Protein AF-A0A4U6X7B0-F1 (afdb_monomer_lite)

Radius of gyration: 22.62 Å; chains: 1; bounding box: 51×57×78 Å

Foldseek 3Di:
DDDDDDPPPPPPPPLVVVQVVVVVVVVPPDDDDPPDPDRDAPPDCQFQDDDPDDDDDDHPCSRFNEFPPLRQFKDKDFDAPDQKDFDADPPRPHGPDIDGDPDTQWMWMKGAGDDPQDDGRDMDTDIGGDDADDPPAAQDWDWDDDPFWIKIWGFRQHPPQQATGVPDAIWIWIQGPVVRDIDIDHDDADPVLVVDDRRCSVVVLQVVLVVVCVVVVVDDDPGSSDDDDVVRVVSVVVNVVSRVVVVVVVCVVVVNDDDDDD

InterPro domains:
  IPR055080 Gal80p-like, C-terminal domain [PF22685] (77-155)

Structure (mmCIF, N/CA/C/O backbone):
data_AF-A0A4U6X7B0-F1
#
_entry.id   AF-A0A4U6X7B0-F1
#
loop_
_atom_site.group_PDB
_atom_site.id
_atom_site.type_symbol
_atom_site.label_atom_id
_atom_site.label_alt_id
_atom_site.label_comp_id
_atom_site.label_asym_id
_atom_site.label_entity_id
_atom_site.label_seq_id
_atom_site.pdbx_PDB_ins_code
_atom_site.Cartn_x
_atom_site.Cartn_y
_atom_site.Cartn_z
_atom_site.occupancy
_atom_site.B_iso_or_equiv
_atom_site.auth_seq_id
_atom_site.auth_comp_id
_atom_site.auth_asym_id
_atom_site.auth_atom_id
_atom_site.pdbx_PDB_model_num
ATOM 1 N N . MET A 1 1 ? 19.219 0.205 53.162 1.00 34.34 1 MET A N 1
ATOM 2 C CA . MET A 1 1 ? 19.514 1.530 52.575 1.00 34.34 1 MET A CA 1
ATOM 3 C C . MET A 1 1 ? 18.966 1.575 51.149 1.00 34.34 1 MET A C 1
ATOM 5 O O . MET A 1 1 ? 19.302 0.704 50.361 1.00 34.34 1 MET A O 1
ATOM 9 N N . ARG A 1 2 ? 18.102 2.549 50.852 1.00 36.16 2 ARG A N 1
ATOM 10 C CA . ARG A 1 2 ? 17.951 3.243 49.546 1.00 36.16 2 ARG A CA 1
ATOM 11 C C . ARG A 1 2 ? 18.554 4.662 49.759 1.00 36.16 2 ARG A C 1
ATOM 13 O O . ARG A 1 2 ? 18.808 4.945 50.936 1.00 36.16 2 ARG A O 1
ATOM 20 N N . PRO A 1 3 ? 18.761 5.563 48.766 1.00 40.00 3 PRO A N 1
ATOM 21 C CA . PRO A 1 3 ? 18.134 5.680 47.428 1.00 40.00 3 PRO A CA 1
ATOM 22 C C . PRO A 1 3 ? 19.169 6.108 46.336 1.00 40.00 3 PRO A C 1
ATOM 24 O O . PRO A 1 3 ? 20.342 5.799 46.526 1.00 40.00 3 PRO A O 1
ATOM 27 N N . PRO A 1 4 ? 18.839 6.891 45.278 1.00 40.88 4 PRO A N 1
ATOM 28 C CA . PRO A 1 4 ? 17.645 6.960 44.410 1.00 40.88 4 PRO A CA 1
ATOM 29 C C . PRO A 1 4 ? 17.976 6.639 42.927 1.00 40.88 4 PRO A C 1
ATOM 31 O O . PRO A 1 4 ? 19.137 6.577 42.546 1.00 40.88 4 PRO A O 1
ATOM 34 N N . GLY A 1 5 ? 16.963 6.499 42.057 1.00 26.30 5 GLY A N 1
ATOM 35 C CA . GLY A 1 5 ? 17.212 6.359 40.607 1.00 26.30 5 GLY A CA 1
ATOM 36 C C . GLY A 1 5 ? 16.046 5.890 39.729 1.00 26.30 5 GLY A C 1
ATOM 37 O O . GLY A 1 5 ? 16.281 5.348 38.657 1.00 26.30 5 GLY A O 1
ATOM 38 N N . LEU A 1 6 ? 14.793 6.053 40.166 1.00 31.70 6 LEU A N 1
ATOM 39 C CA . LEU A 1 6 ? 13.629 5.788 39.313 1.00 31.70 6 LEU A CA 1
ATOM 40 C C . LEU A 1 6 ? 13.509 6.919 38.287 1.00 31.70 6 LEU A C 1
ATOM 42 O O . LEU A 1 6 ? 13.047 8.008 38.627 1.00 31.70 6 LEU A O 1
ATOM 46 N N . MET A 1 7 ? 13.908 6.665 37.041 1.00 25.45 7 MET A N 1
ATOM 47 C CA . MET A 1 7 ? 13.552 7.548 35.936 1.00 25.45 7 MET A CA 1
ATOM 48 C C . MET A 1 7 ? 12.075 7.315 35.609 1.00 25.45 7 MET A C 1
ATOM 50 O O . MET A 1 7 ? 11.721 6.427 34.837 1.00 25.45 7 MET A O 1
ATOM 54 N N . GLN A 1 8 ? 11.197 8.106 36.231 1.00 25.80 8 GLN A N 1
ATOM 55 C CA . GLN A 1 8 ? 9.868 8.334 35.675 1.00 25.80 8 GLN A CA 1
ATOM 56 C C . GLN A 1 8 ? 10.067 8.983 34.306 1.00 25.80 8 GLN A C 1
ATOM 58 O O . GLN A 1 8 ? 10.363 10.172 34.229 1.00 25.80 8 GLN A O 1
ATOM 63 N N . VAL A 1 9 ? 9.930 8.204 33.235 1.00 28.05 9 VAL A N 1
ATOM 64 C CA . VAL A 1 9 ? 9.757 8.756 31.892 1.00 28.05 9 VAL A CA 1
ATOM 65 C C . VAL A 1 9 ? 8.339 9.329 31.850 1.00 28.05 9 VAL A C 1
ATOM 67 O O . VAL A 1 9 ? 7.384 8.558 31.976 1.00 28.05 9 VAL A O 1
ATOM 70 N N . PRO A 1 10 ? 8.148 10.656 31.727 1.00 25.44 10 PRO A N 1
ATOM 71 C CA . PRO A 1 10 ? 6.816 11.209 31.542 1.00 25.44 10 PRO A CA 1
ATOM 72 C C . PRO A 1 10 ? 6.300 10.728 30.186 1.00 25.44 10 PRO A C 1
ATOM 74 O O . PRO A 1 10 ? 7.015 10.844 29.190 1.00 25.44 10 PRO A O 1
ATOM 77 N N . GLY A 1 11 ? 5.073 10.204 30.144 1.00 31.59 11 GLY A N 1
ATOM 78 C CA . GLY A 1 11 ? 4.410 9.724 28.926 1.00 31.59 11 GLY A CA 1
ATOM 79 C C . GLY A 1 11 ? 4.052 10.851 27.952 1.00 31.59 11 GLY A C 1
ATOM 80 O O . GLY A 1 11 ? 2.881 11.104 27.686 1.00 31.59 11 GLY A O 1
ATOM 81 N N . ASN A 1 12 ? 5.061 11.539 27.422 1.00 26.61 12 ASN A N 1
ATOM 82 C CA . ASN A 1 12 ? 4.938 12.583 26.412 1.00 26.61 12 ASN A CA 1
ATOM 83 C C . ASN A 1 12 ? 4.891 11.947 25.018 1.00 26.61 12 ASN A C 1
ATOM 85 O O . ASN A 1 12 ? 5.816 12.099 24.227 1.00 26.61 12 ASN A O 1
ATOM 89 N N . HIS A 1 13 ? 3.809 11.227 24.730 1.00 36.44 13 HIS A N 1
ATOM 90 C CA . HIS A 1 13 ? 3.548 10.661 23.407 1.00 36.44 13 HIS A CA 1
ATOM 91 C C . HIS A 1 13 ? 3.567 11.773 22.340 1.00 36.44 13 HIS A C 1
ATOM 93 O O . HIS A 1 13 ? 2.722 12.675 22.398 1.00 36.44 13 HIS A O 1
ATOM 99 N N . ALA A 1 14 ? 4.455 11.719 21.338 1.00 32.22 14 ALA A N 1
ATOM 100 C CA . ALA A 1 14 ? 4.392 12.681 20.232 1.00 32.22 14 ALA A CA 1
ATOM 101 C C . ALA A 1 14 ? 3.102 12.484 19.416 1.00 32.22 14 ALA A C 1
ATOM 103 O O . ALA A 1 14 ? 2.504 13.462 18.957 1.00 32.22 14 ALA A O 1
ATOM 104 N N . PHE A 1 15 ? 2.576 11.254 19.388 1.00 28.20 15 PHE A N 1
ATOM 105 C CA . PHE A 1 15 ? 1.223 10.953 18.913 1.00 28.20 15 PHE A CA 1
ATOM 106 C C . PHE A 1 15 ? 0.111 11.826 19.546 1.00 28.20 15 PHE A C 1
ATOM 108 O O . PHE A 1 15 ? -0.843 12.213 18.868 1.00 28.20 15 PHE A O 1
ATOM 115 N N . PHE A 1 16 ? 0.245 12.241 20.815 1.00 25.91 16 PHE A N 1
ATOM 116 C CA . PHE A 1 16 ? -0.724 13.143 21.455 1.00 25.91 16 PHE A CA 1
ATOM 117 C C . PHE A 1 16 ? -0.688 14.576 20.897 1.00 25.91 16 PHE A C 1
ATOM 119 O O . PHE A 1 16 ? -1.628 15.328 21.145 1.00 25.91 16 PHE A O 1
ATOM 126 N N . ARG A 1 17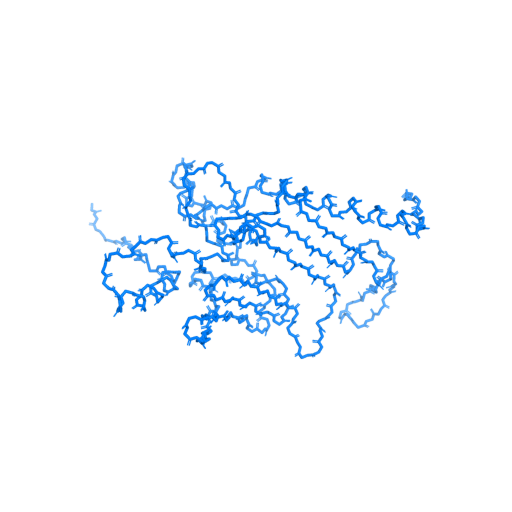 ? 0.339 14.999 20.142 1.00 29.00 17 ARG A N 1
ATOM 127 C CA . ARG A 1 17 ? 0.371 16.340 19.516 1.00 29.00 17 ARG A CA 1
ATOM 128 C C . ARG A 1 17 ? -0.463 16.425 18.238 1.00 29.00 17 ARG A C 1
ATOM 130 O O . ARG A 1 17 ? -1.072 17.466 18.010 1.00 29.00 17 ARG A O 1
ATOM 137 N N . LEU A 1 18 ? -0.574 15.332 17.480 1.00 31.69 18 LEU A N 1
ATOM 138 C CA . LEU A 1 18 ? -1.533 15.212 16.371 1.00 31.69 18 LEU A CA 1
ATOM 139 C C . LEU A 1 18 ? -2.978 15.335 16.883 1.00 31.69 18 LEU A C 1
ATOM 141 O O . LEU A 1 18 ? -3.759 16.122 16.355 1.00 31.69 18 LEU A O 1
ATOM 145 N N . PHE A 1 19 ? -3.302 14.643 17.981 1.00 25.27 19 PHE A N 1
ATOM 146 C CA . PHE A 1 19 ? -4.629 14.714 18.604 1.00 25.27 19 PHE A CA 1
ATOM 147 C C . PHE A 1 19 ? -4.901 16.051 19.318 1.00 25.27 19 PHE A C 1
ATOM 149 O O . PHE A 1 19 ? -5.936 16.675 19.090 1.00 25.27 19 PHE A O 1
ATOM 156 N N . SER A 1 20 ? -3.973 16.541 20.149 1.00 27.34 20 SER A N 1
ATOM 157 C CA . SER A 1 20 ? -4.179 17.767 20.942 1.00 27.34 20 SER A CA 1
ATOM 158 C C . SER A 1 20 ? -4.026 19.073 20.156 1.00 27.34 20 SER A C 1
ATOM 160 O O . SER A 1 20 ? -4.388 20.124 20.681 1.00 27.34 20 SER A O 1
ATOM 162 N N . GLY A 1 21 ? -3.518 19.032 18.918 1.00 29.30 21 GLY A N 1
ATOM 163 C CA . GLY A 1 21 ? -3.617 20.143 17.968 1.00 29.30 21 GLY A CA 1
ATOM 164 C C . GLY A 1 21 ? -5.034 20.276 17.406 1.00 29.30 21 GLY A C 1
ATOM 165 O O . GLY A 1 21 ? -5.621 21.352 17.471 1.00 29.30 21 GLY A O 1
ATOM 166 N N . TRP A 1 22 ? -5.612 19.163 16.942 1.00 31.08 22 TRP A N 1
ATOM 167 C CA . TRP A 1 22 ? -6.979 19.108 16.414 1.00 31.08 22 TRP A CA 1
ATOM 168 C C . TRP A 1 22 ? -8.023 19.428 17.497 1.00 31.08 22 TRP A C 1
ATOM 170 O O . TRP A 1 22 ? -8.878 20.293 17.316 1.00 31.08 22 TRP A O 1
ATOM 180 N N . GLN A 1 23 ? -7.878 18.821 18.679 1.00 24.91 23 GLN A N 1
ATOM 181 C CA . GLN A 1 23 ? -8.790 19.015 19.807 1.00 24.91 23 GLN A CA 1
ATOM 182 C C . GLN A 1 23 ? -8.845 20.482 20.285 1.00 24.91 23 GLN A C 1
ATOM 184 O O . GLN A 1 23 ? -9.929 21.005 20.526 1.00 24.91 23 GLN A O 1
ATOM 189 N N . ARG A 1 24 ? -7.711 21.201 20.311 1.00 27.25 24 ARG A N 1
ATOM 190 C CA . ARG A 1 24 ? -7.654 22.606 20.771 1.00 27.25 24 ARG A CA 1
ATOM 191 C C . ARG A 1 24 ? -8.219 23.626 19.777 1.00 27.25 24 ARG A C 1
ATOM 193 O O . ARG A 1 24 ? -8.525 24.744 20.181 1.00 27.25 24 ARG A O 1
ATOM 200 N N . VAL A 1 25 ? -8.333 23.268 18.495 1.00 33.97 25 VAL A N 1
ATOM 201 C CA . VAL A 1 25 ? -8.971 24.108 17.464 1.00 33.97 25 VAL A CA 1
ATOM 202 C C . VAL A 1 25 ? -10.495 23.948 17.505 1.00 33.97 25 VAL A C 1
ATOM 204 O O . VAL A 1 25 ? -11.211 24.934 17.340 1.00 33.97 25 VAL A O 1
ATOM 207 N N . VAL A 1 26 ? -10.986 22.740 17.799 1.00 30.22 26 VAL A N 1
ATOM 208 C CA . VAL A 1 26 ? -12.424 22.434 17.904 1.00 30.22 26 VAL A CA 1
ATOM 209 C C . VAL A 1 26 ? -13.020 22.905 19.241 1.00 30.22 26 VAL A C 1
ATOM 211 O O . VAL A 1 26 ? -14.082 23.521 19.253 1.00 30.22 26 VAL A O 1
ATOM 214 N N . GLU A 1 27 ? -12.329 22.701 20.369 1.00 28.56 27 GLU A N 1
ATOM 215 C CA . GLU A 1 27 ? -12.835 23.070 21.707 1.00 28.56 27 GLU A CA 1
ATOM 216 C C . GLU A 1 27 ? -12.959 24.589 21.937 1.00 28.56 27 G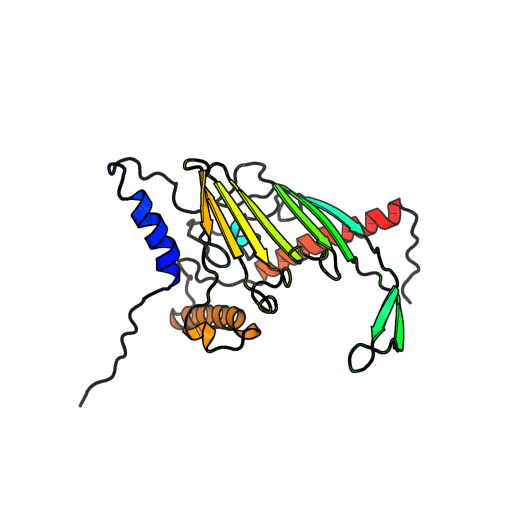LU A C 1
ATOM 218 O O . GLU A 1 27 ? -13.657 25.018 22.853 1.00 28.56 27 GLU A O 1
ATOM 223 N N . HIS A 1 28 ? -12.320 25.431 21.117 1.00 29.23 28 HIS A N 1
ATOM 224 C CA . HIS A 1 28 ? -12.266 26.876 21.365 1.00 29.23 28 HIS A CA 1
ATOM 225 C C . HIS A 1 28 ? -13.427 27.700 20.772 1.00 29.23 28 HIS A C 1
ATOM 227 O O . HIS A 1 28 ? -13.396 28.929 20.907 1.00 29.23 28 HIS A O 1
ATOM 233 N N . ARG A 1 29 ? -14.416 27.086 20.092 1.00 36.34 29 ARG A N 1
ATOM 234 C CA . ARG A 1 29 ? -15.467 27.833 19.356 1.00 36.34 29 ARG A CA 1
ATOM 235 C C . ARG A 1 29 ? -16.915 27.322 19.397 1.00 36.34 29 ARG A C 1
ATOM 237 O O . ARG A 1 29 ? -17.759 27.971 18.782 1.00 36.34 29 ARG A O 1
ATOM 244 N N . THR A 1 30 ? -17.248 26.253 20.117 1.00 29.62 30 THR A N 1
ATOM 245 C CA . THR A 1 30 ? -18.652 25.804 20.252 1.00 29.62 30 THR A CA 1
ATOM 246 C C . THR A 1 30 ? -18.966 25.294 21.651 1.00 29.62 30 THR A C 1
ATOM 248 O O . THR A 1 30 ? -18.195 24.514 22.206 1.00 29.62 30 THR A O 1
ATOM 251 N N . ASP A 1 31 ? -20.115 25.717 22.182 1.00 28.64 31 ASP A N 1
ATOM 252 C CA . ASP A 1 31 ? -20.623 25.336 23.502 1.00 28.64 31 ASP A CA 1
ATOM 253 C C . ASP A 1 31 ? -20.811 23.816 23.670 1.00 28.64 31 ASP A C 1
ATOM 255 O O . ASP A 1 31 ? -21.076 23.069 22.724 1.00 28.64 31 ASP A O 1
ATOM 259 N N . ALA A 1 32 ? -20.655 23.358 24.912 1.00 29.69 32 ALA A N 1
ATOM 260 C CA . ALA A 1 32 ? -20.292 21.986 25.273 1.00 29.69 32 ALA A CA 1
ATOM 261 C C . ALA A 1 32 ? -21.425 20.926 25.221 1.00 29.69 32 ALA A C 1
ATOM 263 O O . ALA A 1 32 ? -21.429 20.006 26.037 1.00 29.69 32 ALA A O 1
ATOM 264 N N . GLU A 1 33 ? -22.368 21.015 24.276 1.00 26.84 33 GLU A N 1
ATOM 265 C CA . GLU A 1 33 ? -23.546 20.118 24.205 1.00 26.84 33 GLU A CA 1
ATOM 266 C C . GLU A 1 33 ? -23.675 19.272 22.918 1.00 26.84 33 GLU A C 1
ATOM 268 O O . GLU A 1 33 ? -24.640 18.528 22.758 1.00 26.84 33 GLU A O 1
ATOM 273 N N . LEU A 1 34 ? -22.686 19.307 22.013 1.00 27.53 34 LEU A N 1
ATOM 274 C CA . LEU A 1 34 ? -22.694 18.552 20.741 1.00 27.53 34 LEU A CA 1
ATOM 275 C C . LEU A 1 34 ? -21.585 17.485 20.623 1.00 27.53 34 LEU A C 1
ATOM 277 O O . LEU A 1 34 ? -21.092 17.197 19.532 1.00 27.53 34 LEU A O 1
ATOM 281 N N . ALA A 1 35 ? -21.213 16.848 21.738 1.00 27.22 35 ALA A N 1
ATOM 282 C CA . ALA A 1 35 ? -20.216 15.768 21.796 1.00 27.22 35 ALA A CA 1
ATOM 283 C C . ALA A 1 35 ? -20.720 14.424 21.203 1.00 27.22 35 ALA A C 1
ATOM 285 O O . ALA A 1 35 ? -20.794 13.400 21.882 1.00 27.22 35 ALA A O 1
ATOM 286 N N . GLY A 1 36 ? -21.077 14.436 19.915 1.00 26.00 36 GLY A N 1
ATOM 287 C CA . GLY A 1 36 ? -21.377 13.256 19.099 1.00 26.00 36 GLY A CA 1
ATOM 288 C C . GLY A 1 36 ? -20.120 12.576 18.515 1.00 26.00 36 GLY A C 1
ATOM 289 O O . GLY A 1 36 ? -18.995 12.968 18.822 1.00 26.00 36 GLY A O 1
ATOM 290 N N . PRO A 1 37 ? -20.273 11.568 17.630 1.00 28.84 37 PRO A N 1
ATOM 291 C CA . PRO A 1 37 ? -19.208 10.635 17.211 1.00 28.84 37 PRO A CA 1
ATOM 292 C C . PRO A 1 37 ? -18.148 11.206 16.232 1.00 28.84 37 PRO A C 1
ATOM 294 O O . PRO A 1 37 ? -17.691 10.521 15.321 1.00 28.84 37 PRO A O 1
ATOM 297 N N . TYR A 1 38 ? -17.743 12.469 16.381 1.00 26.97 38 TYR A N 1
ATOM 298 C CA . TYR A 1 38 ? -17.043 13.238 15.341 1.00 26.97 38 TYR A CA 1
ATOM 299 C C . TYR A 1 38 ? -15.508 13.045 15.282 1.00 26.97 38 TYR A C 1
ATOM 301 O O . TYR A 1 38 ? -14.887 13.541 14.345 1.00 26.97 38 TYR A O 1
ATOM 309 N N . CYS A 1 39 ? -14.888 12.319 16.223 1.00 27.94 39 CYS A N 1
ATOM 310 C CA . CYS A 1 39 ? -13.456 12.468 16.555 1.00 27.94 39 CYS A CA 1
ATOM 311 C C . CYS A 1 39 ? -12.522 11.285 16.187 1.00 27.94 39 CYS A C 1
ATOM 313 O O . CYS A 1 39 ? -11.691 10.898 17.011 1.00 27.94 39 CYS A O 1
ATOM 315 N N . ARG A 1 40 ? -12.651 10.647 15.008 1.00 28.38 40 ARG A N 1
ATOM 316 C CA . ARG A 1 40 ? -11.854 9.432 14.662 1.00 28.38 40 ARG A CA 1
ATOM 317 C C . ARG A 1 40 ? -11.248 9.337 13.256 1.00 28.38 40 ARG A C 1
ATOM 319 O O . ARG A 1 40 ? -10.877 8.248 12.816 1.00 28.38 40 ARG A O 1
ATOM 326 N N . VAL A 1 41 ? -11.064 10.461 12.574 1.00 29.02 41 VAL A N 1
ATOM 327 C CA . VAL A 1 41 ? -10.285 10.515 11.324 1.00 29.02 41 VAL A CA 1
ATOM 328 C C . VAL A 1 41 ? -8.859 10.984 11.662 1.00 29.02 41 VAL A C 1
ATOM 330 O O . VAL A 1 41 ? -8.703 11.826 12.537 1.00 29.02 41 VAL A O 1
ATOM 333 N N . LEU A 1 42 ? -7.832 10.417 11.008 1.00 26.22 42 LEU A N 1
ATOM 334 C CA . LEU A 1 42 ? -6.387 10.691 11.218 1.00 26.22 42 LEU A CA 1
ATOM 335 C C . LEU A 1 42 ? -5.714 10.141 12.497 1.00 26.22 42 LEU A C 1
ATOM 337 O O . LEU A 1 42 ? -4.740 10.700 12.989 1.00 26.22 42 LEU A O 1
ATOM 341 N N . GLY A 1 43 ? -6.142 8.972 12.983 1.00 24.73 43 GLY A N 1
ATOM 342 C CA . GLY A 1 43 ? -5.288 8.160 13.864 1.00 24.73 43 GLY A CA 1
ATOM 343 C C . GLY A 1 43 ? -4.299 7.272 13.095 1.00 24.73 43 GLY A C 1
ATOM 344 O O . GLY A 1 43 ? -3.111 7.206 13.404 1.00 24.73 43 GLY A O 1
ATOM 345 N N . ALA A 1 44 ? -4.796 6.541 12.098 1.00 28.55 44 ALA A N 1
ATOM 346 C CA . ALA A 1 44 ? -4.106 5.363 11.597 1.00 28.55 44 ALA A CA 1
ATOM 347 C C . ALA A 1 44 ? -3.216 5.637 10.374 1.00 28.55 44 ALA A C 1
ATOM 349 O O . ALA A 1 44 ? -3.697 5.683 9.248 1.00 28.55 44 ALA A O 1
ATOM 350 N N . LEU A 1 45 ? -1.900 5.645 10.594 1.00 30.52 45 LEU A N 1
ATOM 351 C CA . LEU A 1 45 ? -1.014 4.806 9.773 1.00 30.52 45 LEU A CA 1
ATOM 352 C C . LEU A 1 45 ? -0.488 3.587 10.561 1.00 30.52 45 LEU A C 1
ATOM 354 O O . LEU A 1 45 ? -0.163 2.568 9.961 1.00 30.52 45 LEU A O 1
ATOM 358 N N . TRP A 1 46 ? -0.552 3.627 11.905 1.00 34.47 46 TRP A N 1
ATOM 359 C CA . TRP A 1 46 ? -0.673 2.428 12.754 1.00 34.47 46 TRP A CA 1
ATOM 360 C C . TRP A 1 46 ? -1.316 2.718 14.130 1.00 34.47 46 TRP A C 1
ATOM 362 O O . TRP A 1 46 ? -0.684 2.558 15.177 1.00 34.47 46 TRP A O 1
ATOM 372 N N . VAL A 1 47 ? -2.584 3.160 14.147 1.00 27.81 47 VAL A N 1
ATOM 373 C CA . VAL A 1 47 ? -3.339 3.440 15.389 1.00 27.81 47 VAL A CA 1
ATOM 374 C C . VAL A 1 47 ? -4.815 3.054 15.268 1.00 27.81 47 VAL A C 1
ATOM 376 O O . VAL A 1 47 ? -5.616 3.760 14.659 1.00 27.81 47 VAL A O 1
ATOM 379 N N . GLY A 1 48 ? -5.205 1.958 15.921 1.00 26.03 48 GLY A N 1
ATOM 380 C CA . GLY A 1 48 ? -6.606 1.551 16.029 1.00 26.03 48 GLY A CA 1
ATOM 381 C C . GLY A 1 48 ? -7.289 2.149 17.260 1.00 26.03 48 GLY A C 1
ATOM 382 O O . GLY A 1 48 ? -6.981 1.741 18.380 1.00 26.03 48 GLY A O 1
ATOM 383 N N . HIS A 1 49 ? -8.266 3.045 17.076 1.00 28.64 49 HIS A N 1
ATOM 384 C CA . HIS A 1 49 ? -9.070 3.563 18.190 1.00 28.64 49 HIS A CA 1
ATOM 385 C C . HIS A 1 49 ? -10.375 2.764 18.393 1.00 28.64 49 HIS A C 1
ATOM 387 O O . HIS A 1 49 ? -11.359 2.934 17.679 1.00 28.64 49 HIS A O 1
ATOM 393 N N . GLY A 1 50 ? -10.341 1.906 19.418 1.00 28.11 50 GLY A N 1
ATOM 394 C CA . GLY A 1 50 ? -11.410 1.167 20.115 1.00 28.11 50 GLY A CA 1
ATOM 395 C C . GLY A 1 50 ? -12.850 1.108 19.573 1.00 28.11 50 GLY A C 1
ATOM 396 O O . GLY A 1 50 ? -13.608 2.071 19.678 1.00 28.11 50 GLY A O 1
ATOM 397 N N . GLY A 1 51 ? -13.290 -0.098 19.217 1.00 24.53 51 GLY A N 1
ATOM 398 C CA . GLY A 1 51 ? -14.675 -0.546 19.398 1.00 24.53 51 GLY A CA 1
ATOM 399 C C . GLY A 1 51 ? -14.660 -1.841 20.211 1.00 24.53 51 GLY A C 1
ATOM 400 O O . GLY A 1 51 ? -13.946 -2.771 19.843 1.00 24.53 51 GLY A O 1
ATOM 401 N N . SER A 1 52 ? -15.385 -1.897 21.328 1.00 26.27 52 SER A N 1
ATOM 402 C CA . SER A 1 52 ? -15.458 -3.067 22.213 1.00 26.27 52 SER A CA 1
ATOM 403 C C . SER A 1 52 ? -16.283 -4.190 21.571 1.00 26.27 52 SER A C 1
ATOM 405 O O . SER A 1 52 ? -17.481 -4.329 21.800 1.00 26.27 52 SER A O 1
ATOM 407 N N . GLY A 1 53 ? -15.620 -4.996 20.744 1.00 26.14 53 GLY A N 1
ATOM 408 C CA . GLY A 1 53 ? -16.172 -6.188 20.107 1.00 26.14 53 GLY A CA 1
ATOM 409 C C . GLY A 1 53 ? -15.056 -7.067 19.523 1.00 26.14 53 GLY A C 1
ATOM 410 O O . GLY A 1 53 ? -13.980 -6.557 19.203 1.00 26.14 53 GLY A O 1
ATOM 411 N N . PRO A 1 54 ? -15.262 -8.388 19.391 1.00 23.59 54 PRO A N 1
ATOM 412 C CA . PRO A 1 54 ? -14.199 -9.308 18.987 1.00 23.59 54 PRO A CA 1
ATOM 413 C C . PRO A 1 54 ? -13.870 -9.194 17.483 1.00 23.59 54 PRO A C 1
ATOM 415 O O . PRO A 1 54 ? -14.519 -9.822 16.648 1.00 23.59 54 PRO A O 1
ATOM 418 N N . GLY A 1 55 ? -12.836 -8.421 17.117 1.00 27.48 55 GLY A N 1
ATOM 419 C CA . GLY A 1 55 ? -12.340 -8.345 15.731 1.00 27.48 55 GLY A CA 1
ATOM 420 C C . GLY A 1 55 ? -11.040 -7.543 15.525 1.00 27.48 55 GLY A C 1
ATOM 421 O O . GLY A 1 55 ? -10.987 -6.354 15.817 1.00 27.48 55 GLY A O 1
ATOM 422 N N . LEU A 1 56 ? -10.003 -8.186 14.966 1.00 29.38 56 LEU A N 1
ATOM 423 C CA . LEU A 1 56 ? -8.650 -7.644 14.696 1.00 29.38 56 LEU A CA 1
ATOM 424 C C . LEU A 1 56 ? -8.466 -7.152 13.236 1.00 29.38 56 LEU A C 1
ATOM 426 O O . LEU A 1 56 ? -8.847 -7.898 12.331 1.00 29.38 56 LEU A O 1
ATOM 430 N N . ARG A 1 57 ? -7.875 -5.954 12.998 1.00 32.41 57 ARG A N 1
ATOM 431 C CA . ARG A 1 57 ? -7.520 -5.340 11.673 1.00 32.41 57 ARG A CA 1
ATOM 432 C C . ARG A 1 57 ? -6.503 -4.169 11.847 1.00 32.41 57 ARG A C 1
ATOM 434 O O . ARG A 1 57 ? -6.665 -3.436 12.819 1.00 32.41 57 ARG A O 1
ATOM 441 N N . ARG A 1 58 ? -5.538 -3.790 10.976 1.00 41.44 58 ARG A N 1
ATOM 442 C CA . ARG A 1 58 ? -4.733 -4.465 9.919 1.00 41.44 58 ARG A CA 1
ATOM 443 C C . ARG A 1 58 ? -3.486 -3.590 9.568 1.00 41.44 58 ARG A C 1
ATOM 445 O O . ARG A 1 58 ? -2.746 -3.337 10.505 1.00 41.44 58 ARG A O 1
ATOM 452 N N . VAL A 1 59 ? -3.250 -3.073 8.328 1.00 34.75 59 VAL A N 1
ATOM 453 C CA . VAL A 1 59 ? -2.250 -1.964 8.068 1.00 34.75 59 VAL A CA 1
ATOM 454 C C . VAL A 1 59 ? -2.691 -0.827 7.104 1.00 34.75 59 VAL A C 1
ATOM 456 O O . VAL A 1 59 ? -2.655 0.324 7.505 1.00 34.75 59 VAL A O 1
ATOM 459 N N . GLY A 1 60 ? -3.157 -1.084 5.872 1.00 48.88 60 GLY A N 1
ATOM 460 C CA . GLY A 1 60 ? -3.794 -0.040 5.020 1.00 48.88 60 GLY A CA 1
ATOM 461 C C . GLY A 1 60 ? -5.317 -0.086 5.157 1.00 48.88 60 GLY A C 1
ATOM 462 O O . GLY A 1 60 ? -5.984 0.839 5.611 1.00 48.88 60 GLY A O 1
ATOM 463 N N . PHE A 1 61 ? -5.815 -1.306 5.002 1.00 52.50 61 PHE A N 1
ATOM 464 C CA . PHE A 1 61 ? -7.070 -1.796 5.557 1.00 52.50 61 PHE A CA 1
ATOM 465 C C . PHE A 1 61 ? -7.222 -1.621 7.092 1.00 52.50 61 PHE A C 1
ATOM 467 O O . PHE A 1 61 ? -8.295 -1.838 7.641 1.00 52.50 61 PHE A O 1
ATOM 474 N N . HIS A 1 62 ? -6.174 -1.201 7.819 1.00 66.38 62 HIS A N 1
ATOM 475 C CA . HIS A 1 62 ? -6.315 -0.734 9.210 1.00 66.38 62 HIS A CA 1
ATOM 476 C C . HIS A 1 62 ? -7.151 0.538 9.300 1.00 66.38 62 HIS A C 1
ATOM 478 O O . HIS A 1 62 ? -7.949 0.705 10.217 1.00 66.38 62 HIS A O 1
ATOM 484 N N . VAL A 1 63 ? -6.908 1.432 8.342 1.00 70.88 63 VAL A N 1
ATOM 485 C CA . VAL A 1 63 ? -7.354 2.822 8.333 1.00 70.88 63 VAL A CA 1
ATOM 486 C C . VAL A 1 63 ? -8.788 2.897 7.827 1.00 70.88 63 VAL A C 1
ATOM 488 O O . VAL A 1 63 ? -9.623 3.580 8.416 1.00 70.88 63 VAL A O 1
ATOM 491 N N . LEU A 1 64 ? -9.067 2.143 6.759 1.00 81.12 64 LEU A N 1
ATOM 492 C CA . LEU A 1 64 ? -10.334 2.167 6.029 1.00 81.12 64 LEU A CA 1
ATOM 493 C C . LEU A 1 64 ? -11.161 0.872 6.179 1.00 81.12 64 LEU A C 1
ATOM 495 O O . LEU A 1 64 ? -12.272 0.795 5.674 1.00 81.12 64 LEU A O 1
ATOM 499 N N . GLY A 1 65 ? -10.670 -0.150 6.884 1.00 81.69 65 GLY A N 1
ATOM 500 C CA . GLY A 1 65 ? -11.330 -1.461 6.946 1.00 81.69 65 GLY A CA 1
ATOM 501 C C . GLY A 1 65 ? -11.086 -2.330 5.711 1.00 81.69 65 GLY A C 1
ATOM 502 O O . GLY A 1 65 ? -10.202 -2.039 4.916 1.00 81.69 65 GLY A O 1
ATOM 503 N N . GLU A 1 66 ? -11.828 -3.434 5.590 1.00 86.69 66 GLU A N 1
ATOM 504 C CA . GLU A 1 66 ? -11.555 -4.538 4.644 1.00 86.69 66 GLU A CA 1
ATOM 505 C C . GLU A 1 66 ? -12.477 -4.528 3.432 1.00 86.69 66 GLU A C 1
ATOM 507 O O . GLU A 1 66 ? -13.591 -4.024 3.542 1.00 86.69 66 GLU A O 1
ATOM 512 N N . PHE A 1 67 ? -12.081 -5.195 2.340 1.00 89.62 67 PHE A N 1
ATOM 513 C CA . PHE A 1 67 ? -13.056 -5.605 1.327 1.00 89.62 67 PHE A CA 1
ATOM 514 C C . PHE A 1 67 ? -14.168 -6.448 1.963 1.00 89.62 67 PHE A C 1
ATOM 516 O O . PHE A 1 67 ? -13.929 -7.249 2.879 1.00 89.62 67 PHE A O 1
ATOM 523 N N . GLU A 1 68 ? -15.390 -6.267 1.470 1.00 87.12 68 GLU A N 1
ATOM 524 C CA . GLU A 1 68 ? -16.541 -7.059 1.899 1.00 87.12 68 GLU A CA 1
ATOM 525 C C . GLU A 1 68 ? -16.390 -8.550 1.510 1.00 87.12 68 GLU A C 1
ATOM 527 O O . GLU A 1 68 ? -15.369 -8.987 0.968 1.00 87.12 68 GLU A O 1
ATOM 532 N N . GLU A 1 69 ? -17.376 -9.374 1.877 1.00 83.56 69 GLU A N 1
ATOM 533 C CA . GLU A 1 69 ? -17.370 -10.832 1.633 1.00 83.56 69 GLU A CA 1
ATOM 534 C C . GLU A 1 69 ? -16.118 -11.558 2.169 1.00 83.56 69 GLU A C 1
ATOM 536 O O . GLU A 1 69 ? -15.671 -12.574 1.642 1.00 83.56 69 GLU A O 1
ATOM 541 N N . GLY A 1 70 ? -15.529 -11.037 3.250 1.00 77.88 70 GLY A N 1
ATOM 542 C CA . GLY A 1 70 ? -14.344 -11.633 3.868 1.00 77.88 70 GLY A CA 1
ATOM 543 C C . GLY A 1 70 ? -13.076 -11.488 3.025 1.00 77.88 70 GLY A C 1
ATOM 544 O O . GLY A 1 70 ? -12.240 -12.392 3.051 1.00 77.88 70 GLY A O 1
ATOM 545 N N . GLY A 1 71 ? -12.934 -10.367 2.308 1.00 80.06 71 GLY A N 1
ATOM 546 C CA . GLY A 1 71 ? -11.768 -10.039 1.484 1.00 80.06 71 GLY A CA 1
ATOM 547 C C . GLY A 1 71 ? -11.989 -10.209 -0.023 1.00 80.06 71 GLY A C 1
ATOM 548 O O . GLY A 1 71 ? -11.134 -9.805 -0.800 1.00 80.06 71 GLY A O 1
ATOM 549 N N . ALA A 1 72 ? -13.108 -10.795 -0.461 1.00 83.44 72 ALA A N 1
ATOM 550 C CA . ALA A 1 72 ? -13.323 -11.159 -1.865 1.00 83.44 72 ALA A CA 1
ATOM 551 C C . ALA A 1 72 ? -14.055 -10.092 -2.707 1.00 83.44 72 ALA A C 1
ATOM 553 O O . ALA A 1 72 ? -13.958 -10.127 -3.936 1.00 83.44 72 ALA A O 1
ATOM 554 N N . ALA A 1 73 ? -14.751 -9.135 -2.076 1.00 88.81 73 ALA A N 1
ATOM 555 C CA . ALA A 1 73 ? -15.591 -8.136 -2.750 1.00 88.81 73 ALA A CA 1
ATOM 556 C C . ALA A 1 73 ? -14.792 -6.984 -3.393 1.00 88.81 73 ALA A C 1
ATOM 558 O O 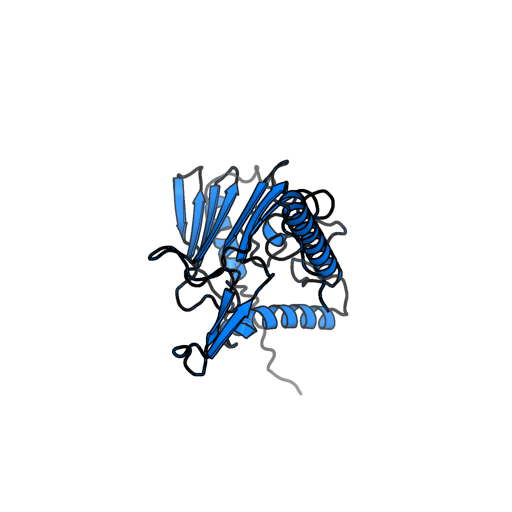. ALA A 1 73 ? -14.865 -5.815 -3.010 1.00 88.81 73 ALA A O 1
ATOM 559 N N . PHE A 1 74 ? -14.012 -7.327 -4.408 1.00 93.19 74 PHE A N 1
ATOM 560 C CA . PHE A 1 74 ? -13.373 -6.386 -5.321 1.00 93.19 74 PHE A CA 1
ATOM 561 C C . PHE A 1 74 ? -13.506 -6.887 -6.757 1.00 93.19 74 PHE A C 1
ATOM 563 O O . PHE A 1 74 ? -13.949 -8.007 -6.980 1.00 93.19 74 PHE A O 1
ATOM 570 N N . GLU A 1 75 ? -13.050 -6.111 -7.726 1.00 95.06 75 GLU A N 1
ATOM 571 C CA . GLU A 1 75 ? -12.743 -6.503 -9.098 1.00 95.06 75 GLU A CA 1
ATOM 572 C C . GLU A 1 75 ? -11.283 -6.170 -9.399 1.00 95.06 75 GLU A C 1
ATOM 574 O O . GLU A 1 75 ? -10.724 -5.217 -8.848 1.00 95.06 75 GLU A O 1
ATOM 579 N N . SER A 1 76 ? -10.629 -6.964 -10.246 1.00 95.44 76 SER A N 1
ATOM 580 C CA . SER A 1 76 ? -9.194 -6.813 -10.509 1.00 95.44 76 SER A CA 1
ATOM 581 C C . SER A 1 76 ? -8.802 -7.102 -11.949 1.00 95.44 76 SER A C 1
ATOM 583 O O . SER A 1 76 ? -9.353 -7.976 -12.605 1.00 95.44 76 SER A O 1
ATOM 585 N N . TRP A 1 77 ? -7.780 -6.397 -12.425 1.00 95.88 77 TRP A N 1
ATOM 586 C CA . TRP A 1 77 ? -7.144 -6.580 -13.718 1.00 95.88 77 TRP A CA 1
ATOM 587 C C . TRP A 1 77 ? -5.621 -6.593 -13.557 1.00 95.88 77 TRP A C 1
ATOM 589 O O . TRP A 1 77 ? -5.042 -5.624 -13.061 1.00 95.88 77 TRP A O 1
ATOM 599 N N . LEU A 1 78 ? -4.956 -7.660 -14.010 1.00 95.94 78 LEU A N 1
ATOM 600 C CA . LEU A 1 78 ? -3.496 -7.779 -13.949 1.00 95.94 78 LEU A CA 1
ATOM 601 C C . LEU A 1 78 ? -2.888 -7.900 -15.355 1.00 95.94 78 LEU A C 1
ATOM 603 O O . LEU A 1 78 ? -3.522 -8.382 -16.298 1.00 95.94 78 LEU A O 1
ATOM 607 N N . GLN A 1 79 ? -1.659 -7.411 -15.527 1.00 95.19 79 GLN A N 1
ATOM 608 C CA . GLN A 1 79 ? -0.911 -7.515 -16.783 1.00 95.19 79 GLN A CA 1
ATOM 609 C C . GLN A 1 79 ? 0.569 -7.796 -16.522 1.00 95.19 79 GLN A C 1
ATOM 611 O O . GLN A 1 79 ? 1.139 -7.328 -15.539 1.00 95.19 79 GLN A O 1
ATOM 616 N N . ILE A 1 80 ? 1.185 -8.514 -17.461 1.00 95.00 80 ILE A N 1
ATOM 617 C CA . ILE A 1 80 ? 2.636 -8.577 -17.638 1.00 95.00 80 ILE A CA 1
ATOM 618 C C . ILE A 1 80 ? 2.937 -7.708 -18.865 1.00 95.00 80 ILE A C 1
ATOM 620 O O . ILE A 1 80 ? 2.781 -8.155 -20.002 1.00 95.00 80 ILE A O 1
ATOM 624 N N . GLN A 1 81 ? 3.282 -6.442 -18.651 1.00 93.69 81 GLN A N 1
ATOM 625 C CA . GLN A 1 81 ? 3.627 -5.497 -19.716 1.00 93.69 81 GLN A CA 1
ATOM 626 C C . GLN A 1 81 ? 5.074 -5.685 -20.203 1.00 93.69 81 GLN A C 1
ATOM 628 O O . GLN A 1 81 ? 5.408 -5.291 -21.322 1.00 93.69 81 GLN A O 1
ATOM 633 N N . ARG A 1 82 ? 5.938 -6.280 -19.373 1.00 92.62 82 ARG A N 1
ATOM 634 C CA . ARG A 1 82 ? 7.371 -6.500 -19.605 1.00 92.62 82 ARG A CA 1
ATOM 635 C C . ARG A 1 82 ? 7.727 -7.969 -19.333 1.00 92.62 82 ARG A C 1
ATOM 637 O O . ARG A 1 82 ? 8.327 -8.275 -18.305 1.00 92.62 82 ARG A O 1
ATOM 644 N N . PRO A 1 83 ? 7.376 -8.895 -20.246 1.00 94.44 83 PRO A N 1
ATOM 645 C CA . PRO A 1 83 ? 7.607 -10.327 -20.049 1.00 94.44 83 PRO A CA 1
ATOM 646 C C . PRO A 1 83 ? 9.090 -10.719 -20.058 1.00 94.44 83 PRO A C 1
ATOM 648 O O . PRO A 1 83 ? 9.411 -11.813 -19.611 1.00 94.44 83 PRO A O 1
ATOM 651 N N . GLU A 1 84 ? 9.993 -9.858 -20.537 1.00 95.69 84 GLU A N 1
ATOM 652 C CA . GLU A 1 84 ? 11.442 -10.023 -20.391 1.00 95.69 84 GLU A CA 1
ATOM 653 C C . GLU A 1 84 ? 12.006 -9.023 -19.378 1.00 95.69 84 GLU A C 1
ATOM 655 O O . GLU A 1 84 ? 11.833 -7.809 -19.522 1.00 95.69 84 GLU A O 1
ATOM 660 N N . VAL A 1 85 ? 12.753 -9.527 -18.396 1.00 91.75 85 VAL A N 1
ATOM 661 C CA . VAL A 1 85 ? 13.452 -8.722 -17.388 1.00 91.75 85 VAL A CA 1
ATOM 662 C C . VAL A 1 85 ? 14.959 -8.877 -17.574 1.00 91.75 85 VAL A C 1
ATOM 664 O O . VAL A 1 85 ? 15.471 -9.979 -17.780 1.00 91.75 85 VAL A O 1
ATOM 667 N N . LYS A 1 86 ? 15.683 -7.758 -17.503 1.00 92.50 86 LYS A N 1
ATOM 668 C CA . LYS A 1 86 ? 17.147 -7.729 -17.579 1.00 92.50 86 LYS A CA 1
ATOM 669 C C . LYS A 1 86 ? 17.755 -8.131 -16.238 1.00 92.50 86 LYS A C 1
ATOM 671 O O . LYS A 1 86 ? 17.440 -7.530 -15.216 1.00 92.50 86 LYS A O 1
ATOM 676 N N . ILE A 1 87 ? 18.676 -9.088 -16.260 1.00 91.44 87 ILE A N 1
ATOM 677 C CA . ILE A 1 87 ? 19.574 -9.377 -15.143 1.00 91.44 87 ILE A CA 1
ATOM 678 C C . ILE A 1 87 ? 20.825 -8.526 -15.336 1.00 91.44 87 ILE A C 1
ATOM 680 O O . ILE A 1 87 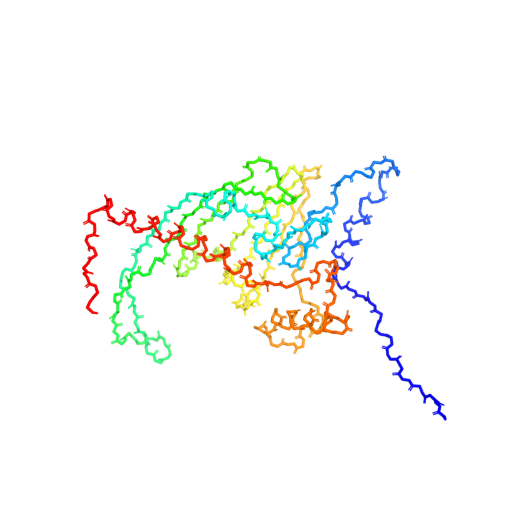? 21.520 -8.658 -16.346 1.00 91.44 87 ILE A O 1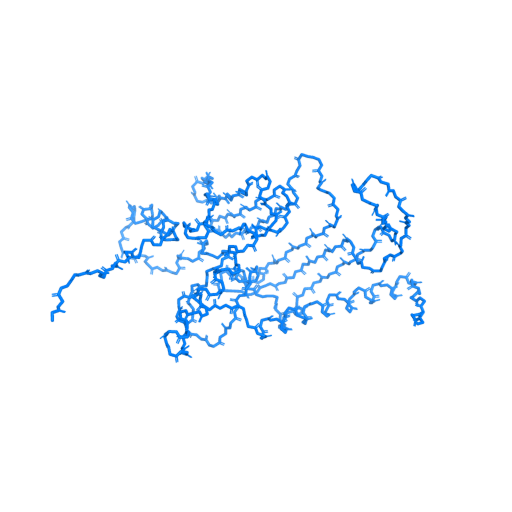
ATOM 684 N N . LEU A 1 88 ? 21.091 -7.640 -14.381 1.00 91.81 88 LEU A N 1
ATOM 685 C CA . LEU A 1 88 ? 22.216 -6.710 -14.417 1.00 91.81 88 LEU A CA 1
ATOM 686 C C . LEU A 1 88 ? 23.367 -7.235 -13.551 1.00 91.81 88 LEU A C 1
ATOM 688 O O . LEU A 1 88 ? 23.144 -7.906 -12.544 1.00 91.81 88 LEU A O 1
ATOM 692 N N . GLY A 1 89 ? 24.598 -6.941 -13.959 1.00 88.44 89 GLY A N 1
ATOM 693 C CA . GLY A 1 89 ? 25.809 -7.275 -13.215 1.00 88.44 89 GLY A CA 1
ATOM 694 C C . GLY A 1 89 ? 26.115 -6.286 -12.092 1.00 88.44 89 GLY A C 1
ATOM 695 O O . GLY A 1 89 ? 25.340 -5.370 -11.802 1.00 88.44 89 GLY A O 1
ATOM 696 N N . ALA A 1 90 ? 27.283 -6.458 -11.471 1.00 87.50 90 ALA A N 1
ATOM 697 C CA . ALA A 1 90 ? 27.780 -5.542 -10.449 1.00 87.50 90 ALA A CA 1
ATOM 698 C C . ALA A 1 90 ? 27.766 -4.084 -10.956 1.00 87.50 90 ALA A C 1
ATOM 700 O O . ALA A 1 90 ? 28.152 -3.803 -12.090 1.00 87.50 90 ALA A O 1
ATOM 701 N N . GLY A 1 91 ? 27.275 -3.165 -10.120 1.00 82.94 91 GLY A N 1
ATOM 702 C CA . GLY A 1 91 ? 27.100 -1.751 -10.474 1.00 82.94 91 GLY A CA 1
ATOM 703 C C . GLY A 1 91 ? 25.861 -1.422 -11.320 1.00 82.94 91 GLY A C 1
ATOM 704 O O . GLY A 1 91 ? 25.678 -0.262 -11.662 1.00 82.94 91 GLY A O 1
ATOM 705 N N . MET A 1 92 ? 25.005 -2.396 -11.661 1.00 79.38 92 MET A N 1
ATOM 706 C CA . MET A 1 92 ? 23.764 -2.214 -12.444 1.00 79.38 92 MET A CA 1
ATOM 707 C C . MET A 1 92 ? 23.929 -1.643 -13.872 1.00 79.38 92 MET A C 1
ATOM 709 O O . MET A 1 92 ? 22.934 -1.344 -14.526 1.00 79.38 92 MET A O 1
ATOM 713 N N . VAL A 1 93 ? 25.154 -1.522 -14.396 1.00 83.62 93 VAL A N 1
ATOM 714 C CA . VAL A 1 93 ? 25.404 -0.985 -15.751 1.00 83.62 93 VAL A CA 1
ATOM 715 C C . VAL A 1 93 ? 25.329 -2.074 -16.827 1.00 83.62 93 VAL A C 1
ATOM 717 O O . VAL A 1 93 ? 24.701 -1.884 -17.868 1.00 83.62 93 VAL A O 1
ATOM 720 N N . THR A 1 94 ? 25.959 -3.226 -16.591 1.00 88.94 94 THR A N 1
ATOM 721 C CA . THR A 1 94 ? 26.110 -4.283 -17.605 1.00 88.94 94 THR A CA 1
ATOM 722 C C . THR A 1 94 ? 24.929 -5.253 -17.584 1.00 88.94 94 THR A C 1
ATOM 724 O O . THR A 1 94 ? 24.685 -5.907 -16.572 1.00 88.94 94 THR A O 1
ATOM 727 N N . GLU A 1 95 ? 24.219 -5.402 -18.704 1.00 91.56 95 GLU A N 1
ATOM 728 C CA . GLU A 1 95 ? 23.221 -6.464 -18.900 1.00 91.56 95 GLU A CA 1
ATOM 729 C C . GLU A 1 95 ? 23.937 -7.815 -19.070 1.00 91.56 95 GLU A C 1
ATOM 731 O O . GLU A 1 95 ? 24.706 -7.995 -20.010 1.00 91.56 95 GLU A O 1
ATOM 736 N N . LEU A 1 96 ? 23.707 -8.758 -18.149 1.00 92.75 96 LEU A N 1
ATOM 737 C CA . LEU A 1 96 ? 24.305 -10.100 -18.188 1.00 92.75 96 LEU A CA 1
ATOM 738 C C . LEU A 1 96 ? 23.473 -11.074 -19.024 1.00 92.75 96 LEU A C 1
ATOM 740 O O . LEU A 1 96 ? 24.018 -11.888 -19.764 1.00 92.75 96 LEU A O 1
ATOM 744 N N . ARG A 1 97 ? 22.147 -11.027 -18.861 1.00 94.31 97 ARG A N 1
ATOM 745 C CA . ARG A 1 97 ? 21.172 -11.841 -19.603 1.00 94.31 97 ARG A CA 1
ATOM 746 C C . ARG A 1 97 ? 19.766 -11.272 -19.450 1.00 94.31 97 ARG A C 1
ATOM 748 O O . ARG A 1 97 ? 19.526 -10.416 -18.599 1.00 94.31 97 ARG A O 1
ATOM 755 N N . ARG A 1 98 ? 18.816 -11.832 -20.196 1.00 95.88 98 ARG A N 1
ATOM 756 C CA . ARG A 1 98 ? 17.381 -11.671 -19.935 1.00 95.88 98 ARG A CA 1
ATOM 757 C C . ARG A 1 98 ? 16.785 -12.951 -19.383 1.00 95.88 98 ARG A C 1
ATOM 759 O O . ARG A 1 98 ? 17.264 -14.042 -19.682 1.00 95.88 98 ARG A O 1
ATOM 766 N N . VAL A 1 99 ? 15.743 -12.796 -18.581 1.00 95.62 99 VAL A N 1
ATOM 767 C CA . VAL A 1 99 ? 14.893 -13.888 -18.102 1.00 95.62 99 VAL A CA 1
ATOM 768 C C . VAL A 1 99 ? 13.442 -13.553 -18.412 1.00 95.62 99 VAL A C 1
ATOM 770 O O . VAL A 1 99 ? 13.051 -12.384 -18.386 1.00 95.62 99 VAL A O 1
ATOM 773 N N . ARG A 1 100 ? 12.642 -14.576 -18.715 1.00 95.75 100 ARG A N 1
ATOM 774 C CA . ARG A 1 100 ? 11.199 -14.409 -18.860 1.00 95.75 100 ARG A CA 1
ATOM 775 C C . ARG A 1 100 ? 10.557 -14.366 -17.474 1.00 95.75 100 ARG A C 1
ATOM 777 O O . ARG A 1 100 ? 10.908 -15.182 -16.629 1.00 95.75 100 ARG A O 1
ATOM 784 N N . THR A 1 101 ? 9.633 -13.435 -17.259 1.00 92.12 101 THR A N 1
ATOM 785 C CA . THR A 1 101 ? 8.797 -13.359 -16.055 1.00 92.12 101 THR A CA 1
ATOM 786 C C . THR A 1 101 ? 7.345 -13.683 -16.393 1.00 92.12 101 THR A C 1
ATOM 788 O O . THR A 1 101 ? 6.838 -13.315 -17.458 1.00 92.12 101 THR A O 1
ATOM 791 N N . ASP A 1 102 ? 6.676 -14.365 -15.475 1.00 91.88 102 ASP A N 1
ATOM 792 C CA . ASP A 1 102 ? 5.229 -14.568 -15.418 1.00 91.88 102 ASP A CA 1
ATOM 793 C C . ASP A 1 102 ? 4.564 -13.755 -14.287 1.00 91.88 102 ASP A C 1
ATOM 795 O O . ASP A 1 102 ? 3.336 -1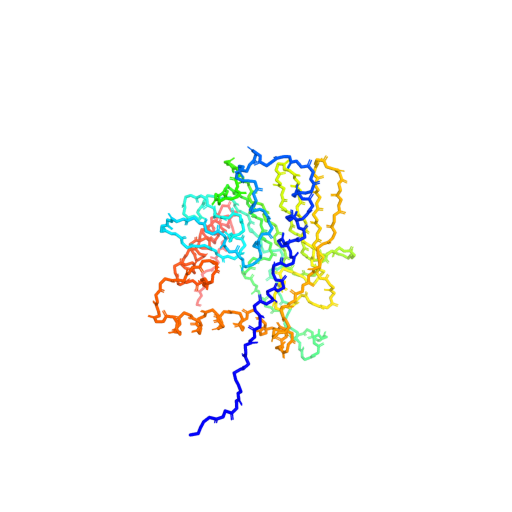3.702 -14.203 1.00 91.88 102 ASP A O 1
ATOM 799 N N . VAL A 1 103 ? 5.361 -13.060 -13.467 1.00 91.12 103 VAL A N 1
ATOM 800 C CA . VAL A 1 103 ? 4.890 -12.155 -12.413 1.00 91.12 103 VAL A CA 1
ATOM 801 C C . VAL A 1 103 ? 4.308 -10.873 -13.034 1.00 91.12 103 VAL A C 1
ATOM 803 O O . VAL A 1 103 ? 5.015 -10.203 -13.796 1.00 91.12 103 VAL A O 1
ATOM 806 N N . PRO A 1 104 ? 3.058 -10.488 -12.706 1.00 93.12 104 PRO A N 1
ATOM 807 C CA . PRO A 1 104 ? 2.452 -9.237 -13.159 1.00 93.12 104 PRO A CA 1
ATOM 808 C C . PRO A 1 104 ? 3.222 -7.985 -12.719 1.00 93.12 104 PRO A C 1
ATOM 810 O O . PRO A 1 104 ? 3.667 -7.874 -11.578 1.00 93.12 104 PRO A O 1
ATOM 813 N N . ASP A 1 105 ? 3.314 -7.004 -13.615 1.00 92.31 105 ASP A N 1
ATOM 814 C CA . ASP A 1 105 ? 3.963 -5.707 -13.378 1.00 92.31 105 ASP A CA 1
ATOM 815 C C . ASP A 1 105 ? 2.979 -4.522 -13.375 1.00 92.31 105 ASP A C 1
ATOM 817 O O . ASP A 1 105 ? 3.355 -3.412 -12.991 1.00 92.31 105 ASP A O 1
ATOM 821 N N . LEU A 1 106 ? 1.714 -4.759 -13.730 1.00 94.25 106 LEU A N 1
ATOM 822 C CA . LEU A 1 106 ? 0.602 -3.833 -13.549 1.00 94.25 106 LEU A CA 1
ATOM 823 C C . LEU A 1 106 ? -0.551 -4.557 -12.849 1.00 94.25 106 LEU A C 1
ATOM 825 O O . LEU A 1 106 ? -1.016 -5.600 -13.313 1.00 94.25 106 LEU A O 1
ATOM 829 N N . ILE A 1 107 ? -1.044 -3.948 -11.776 1.00 95.00 107 ILE A N 1
ATOM 830 C CA . ILE A 1 107 ? -2.234 -4.356 -11.032 1.00 95.00 107 ILE A CA 1
ATOM 831 C C . ILE A 1 107 ? -3.180 -3.155 -11.003 1.00 95.00 107 ILE A C 1
ATOM 833 O O . ILE A 1 107 ? -2.799 -2.065 -10.576 1.00 95.00 107 ILE A O 1
ATOM 837 N N . ALA A 1 108 ? -4.418 -3.350 -11.435 1.00 95.69 108 ALA A N 1
ATOM 838 C CA . ALA A 1 108 ? -5.525 -2.446 -11.162 1.00 95.69 108 ALA A CA 1
ATOM 839 C C . ALA A 1 108 ? -6.597 -3.230 -10.404 1.00 95.69 108 ALA A C 1
ATOM 841 O O . ALA A 1 108 ? -6.944 -4.334 -10.812 1.00 95.69 108 ALA A O 1
ATOM 842 N N . LEU A 1 109 ? -7.120 -2.690 -9.311 1.00 94.81 109 LEU A N 1
ATOM 843 C CA . LEU A 1 109 ? -8.244 -3.279 -8.590 1.00 94.81 109 LEU A CA 1
ATOM 844 C C . LEU A 1 109 ? -9.133 -2.190 -7.995 1.00 94.81 109 LEU A C 1
ATOM 846 O O . LEU A 1 109 ? -8.671 -1.078 -7.738 1.00 94.81 109 LEU A O 1
ATOM 850 N N . HIS A 1 110 ? -10.406 -2.502 -7.799 1.00 94.88 110 HIS A N 1
ATOM 851 C CA . HIS A 1 110 ? -11.350 -1.641 -7.096 1.00 94.88 110 HIS A CA 1
ATOM 852 C C . HIS A 1 110 ? -12.417 -2.485 -6.399 1.00 94.88 110 HIS A C 1
ATOM 854 O O . HIS A 1 110 ? -12.795 -3.520 -6.927 1.00 94.88 110 HIS A O 1
ATOM 860 N N . GLY A 1 111 ? -12.905 -2.084 -5.230 1.00 92.81 111 GLY A N 1
ATOM 861 C CA . GLY A 1 111 ? -13.897 -2.868 -4.489 1.00 92.81 111 GLY A CA 1
ATOM 862 C C . GLY A 1 111 ? -14.546 -2.100 -3.352 1.00 92.81 111 GLY A C 1
ATOM 863 O O . GLY A 1 111 ? -14.013 -1.074 -2.917 1.00 92.81 111 GLY A O 1
ATOM 864 N N . THR A 1 112 ? -15.682 -2.602 -2.871 1.00 92.25 112 THR A N 1
ATOM 865 C CA . THR A 1 112 ? -16.360 -2.041 -1.702 1.00 92.25 112 THR A CA 1
ATOM 866 C C . THR A 1 112 ? -15.620 -2.448 -0.437 1.00 92.25 112 THR A C 1
ATOM 868 O O . THR A 1 112 ? -15.246 -3.608 -0.248 1.00 92.25 112 THR A O 1
ATOM 871 N N . ILE A 1 113 ? -15.384 -1.474 0.436 1.00 90.50 113 ILE A N 1
ATOM 872 C CA . ILE A 1 113 ? -14.721 -1.669 1.720 1.00 90.50 113 ILE A CA 1
ATOM 873 C C . ILE A 1 113 ? -15.643 -1.295 2.876 1.00 90.50 113 ILE A C 1
ATOM 875 O O . ILE A 1 113 ? -16.475 -0.395 2.769 1.00 90.50 113 ILE A O 1
ATOM 879 N N . ARG A 1 114 ? -15.462 -1.979 4.007 1.00 89.56 114 ARG A N 1
ATOM 880 C CA . ARG A 1 114 ? -16.169 -1.712 5.259 1.00 89.56 114 ARG A CA 1
ATOM 881 C C . ARG A 1 114 ? -15.191 -1.646 6.429 1.00 89.56 114 ARG A C 1
ATOM 883 O O . ARG A 1 114 ? -14.509 -2.622 6.764 1.00 89.56 114 ARG A O 1
ATOM 890 N N . GLY A 1 115 ? -15.181 -0.498 7.094 1.00 85.88 115 GLY A N 1
ATOM 891 C CA . GLY A 1 115 ? -14.402 -0.193 8.287 1.00 85.88 115 GLY A CA 1
ATOM 892 C C . GLY A 1 115 ? -15.170 0.680 9.284 1.00 85.88 115 GLY A C 1
ATOM 893 O O . GLY A 1 115 ? -16.309 1.063 9.034 1.00 85.88 115 GLY A O 1
ATOM 894 N N . PRO A 1 116 ? -14.557 1.010 10.434 1.00 80.88 116 PRO A N 1
ATOM 895 C CA . PRO A 1 116 ? -15.196 1.832 11.466 1.00 80.88 116 PRO A CA 1
ATOM 896 C C . PRO A 1 116 ? -15.383 3.304 11.058 1.00 80.88 116 PRO A C 1
ATOM 898 O O . PRO A 1 116 ? -16.147 4.011 11.702 1.00 80.88 116 PRO A O 1
ATOM 901 N N . ASN A 1 117 ? -14.677 3.754 10.015 1.00 82.62 117 ASN A N 1
ATOM 902 C CA . ASN A 1 117 ? -14.636 5.140 9.541 1.00 82.62 117 ASN A CA 1
ATOM 903 C C . ASN A 1 117 ? -15.026 5.257 8.048 1.00 82.62 117 ASN A C 1
ATOM 905 O O . ASN A 1 117 ? -14.568 6.167 7.361 1.00 82.62 117 ASN A O 1
ATOM 909 N N . THR A 1 118 ? -15.813 4.314 7.521 1.00 86.31 118 THR A N 1
ATOM 910 C CA . THR A 1 118 ? -16.289 4.318 6.125 1.00 86.31 118 THR A CA 1
ATOM 911 C C . THR A 1 118 ? -17.801 4.449 6.063 1.00 86.31 118 THR A C 1
ATOM 913 O O . THR A 1 118 ? -18.498 3.790 6.832 1.00 86.31 118 THR A O 1
ATOM 916 N N . VAL A 1 119 ? -18.299 5.208 5.088 1.00 89.56 119 VAL A N 1
ATOM 917 C CA . VAL A 1 119 ? -19.706 5.139 4.666 1.00 89.56 119 VAL A CA 1
ATOM 918 C C . VAL A 1 119 ? -20.003 3.797 3.985 1.00 89.56 119 VAL A C 1
ATOM 920 O O . VAL A 1 119 ? -19.095 3.152 3.453 1.00 89.56 119 VAL A O 1
ATOM 923 N N . ASP A 1 120 ? -21.267 3.375 3.973 1.00 88.62 120 ASP A N 1
ATOM 924 C CA . ASP A 1 120 ? -21.677 2.190 3.214 1.00 88.62 120 ASP A CA 1
ATOM 925 C C . ASP A 1 120 ? -21.404 2.383 1.712 1.00 88.62 120 ASP A C 1
ATOM 927 O O . ASP A 1 120 ? -21.652 3.448 1.146 1.00 88.62 120 ASP A O 1
ATOM 931 N N . GLY A 1 121 ? -20.854 1.353 1.062 1.00 87.56 121 GLY A N 1
ATOM 932 C CA . GLY A 1 121 ? -20.437 1.425 -0.343 1.00 87.56 121 GLY A CA 1
ATOM 933 C C . GLY A 1 121 ? -19.143 2.213 -0.599 1.00 87.56 121 GLY A C 1
ATOM 934 O O . GLY A 1 121 ? -18.793 2.432 -1.762 1.00 87.56 121 GLY A O 1
ATOM 935 N N . ALA A 1 122 ? -18.404 2.620 0.445 1.00 91.94 122 ALA A N 1
ATOM 936 C CA . ALA A 1 122 ? -17.077 3.216 0.286 1.00 91.94 122 ALA A CA 1
ATOM 937 C C . ALA A 1 122 ? -16.187 2.336 -0.608 1.00 91.94 122 ALA A C 1
ATOM 939 O O . ALA A 1 122 ? -16.112 1.121 -0.435 1.00 91.94 122 ALA A O 1
ATOM 940 N N . THR A 1 123 ? -15.515 2.951 -1.581 1.00 93.25 123 THR A N 1
ATOM 941 C CA . THR A 1 123 ? -14.742 2.231 -2.599 1.00 93.25 123 THR A CA 1
ATOM 942 C C . THR A 1 123 ? -13.248 2.443 -2.396 1.00 93.25 123 THR A C 1
ATOM 944 O O . THR A 1 123 ? -12.770 3.577 -2.393 1.00 93.25 123 THR A O 1
ATOM 947 N N . LEU A 1 124 ? -12.492 1.350 -2.302 1.00 93.06 124 LEU A N 1
ATOM 948 C CA . LEU A 1 124 ? -11.040 1.372 -2.451 1.00 93.06 124 LEU A CA 1
ATOM 949 C C . LEU A 1 124 ? -10.700 1.114 -3.918 1.00 93.06 124 LEU A C 1
ATOM 951 O O . LEU A 1 124 ? -11.085 0.080 -4.452 1.00 93.06 124 LEU A O 1
ATOM 955 N N . ALA A 1 125 ? -9.947 2.014 -4.550 1.00 94.56 125 ALA A N 1
ATOM 956 C CA . ALA A 1 125 ? -9.389 1.827 -5.887 1.00 94.56 125 ALA A CA 1
ATOM 957 C C . ALA A 1 125 ? -7.858 1.914 -5.830 1.00 94.56 125 ALA A C 1
ATOM 959 O O . ALA A 1 125 ? -7.299 2.862 -5.281 1.00 94.56 125 ALA A O 1
ATOM 960 N N . VAL A 1 126 ? -7.171 0.924 -6.402 1.00 92.88 126 VAL A N 1
ATOM 961 C CA . VAL A 1 126 ? -5.708 0.819 -6.397 1.00 92.88 126 VAL A CA 1
ATOM 962 C C . VAL A 1 126 ? -5.212 0.563 -7.812 1.00 92.88 126 VAL A C 1
ATOM 964 O O . VAL A 1 126 ? -5.675 -0.348 -8.499 1.00 92.88 126 VAL A O 1
ATOM 967 N N . ARG A 1 127 ? -4.206 1.332 -8.234 1.00 93.44 127 ARG A N 1
ATOM 968 C CA . ARG A 1 127 ? -3.438 1.068 -9.451 1.00 93.44 127 ARG A CA 1
ATOM 969 C C . ARG A 1 127 ? -1.951 1.069 -9.127 1.00 93.44 127 ARG A C 1
ATOM 971 O O . ARG A 1 127 ? -1.355 2.125 -8.937 1.00 93.44 127 ARG A O 1
ATOM 978 N N . PHE A 1 128 ? -1.352 -0.113 -9.120 1.00 91.81 128 PHE A N 1
ATOM 979 C CA . PHE A 1 128 ? 0.074 -0.318 -8.903 1.00 91.81 128 PHE A CA 1
ATOM 980 C C . PHE A 1 128 ? 0.759 -0.685 -10.223 1.00 91.81 128 PHE A C 1
ATOM 982 O O . PHE A 1 128 ? 0.288 -1.563 -10.944 1.00 91.81 128 PHE A O 1
ATOM 989 N N . ARG A 1 129 ? 1.882 -0.033 -10.539 1.00 90.62 129 ARG A N 1
ATOM 990 C CA . ARG A 1 129 ? 2.742 -0.380 -11.678 1.00 90.62 129 ARG A CA 1
ATOM 991 C C . ARG A 1 129 ? 4.187 -0.468 -11.204 1.00 90.62 129 ARG A C 1
ATOM 993 O O . ARG A 1 129 ? 4.704 0.501 -10.659 1.00 90.62 129 ARG A O 1
ATOM 1000 N N . ASN A 1 130 ? 4.852 -1.578 -11.497 1.00 86.75 130 ASN A N 1
ATOM 1001 C CA . ASN A 1 130 ? 6.270 -1.764 -11.226 1.00 86.75 130 ASN A CA 1
ATOM 1002 C C . ASN A 1 130 ? 7.157 -0.922 -12.178 1.00 86.75 130 ASN A C 1
ATOM 1004 O O . ASN A 1 130 ? 6.781 -0.595 -13.312 1.00 86.75 130 ASN A O 1
ATOM 1008 N N . GLY A 1 131 ? 8.363 -0.582 -11.729 1.00 84.69 131 GLY A N 1
ATOM 1009 C CA . GLY A 1 131 ? 9.320 0.272 -12.436 1.00 84.69 131 GLY A CA 1
ATOM 1010 C C . GLY A 1 131 ? 9.180 1.768 -12.112 1.00 84.69 131 GLY A C 1
ATOM 1011 O O . GLY A 1 131 ? 8.281 2.160 -11.374 1.00 84.69 131 GLY A O 1
ATOM 1012 N N . PRO A 1 132 ? 10.044 2.624 -12.688 1.00 86.00 132 PRO A N 1
ATOM 1013 C CA . PRO A 1 132 ? 10.239 4.002 -12.231 1.00 86.00 132 PRO A CA 1
ATOM 1014 C C . PRO A 1 132 ? 8.965 4.860 -12.312 1.00 86.00 132 PRO A C 1
ATOM 1016 O O . PRO A 1 132 ? 8.112 4.592 -13.173 1.00 86.00 132 PRO A O 1
ATOM 1019 N N . PRO A 1 133 ? 8.835 5.901 -11.465 1.00 87.44 133 PRO A N 1
ATOM 1020 C CA . PRO A 1 133 ? 7.744 6.870 -11.539 1.00 87.44 133 PRO A CA 1
ATOM 1021 C C . PRO A 1 133 ? 7.712 7.614 -12.879 1.00 87.44 133 PRO A C 1
ATOM 1023 O O . PRO A 1 133 ? 8.654 7.576 -13.676 1.00 87.44 133 PRO A O 1
ATOM 1026 N N . PHE A 1 134 ? 6.607 8.315 -13.136 1.00 88.88 134 PHE A N 1
ATOM 1027 C CA . PHE A 1 134 ? 6.592 9.304 -14.211 1.00 88.88 134 PHE A CA 1
ATOM 1028 C C . PHE A 1 134 ? 7.492 10.485 -13.811 1.00 88.88 134 PHE A C 1
ATOM 1030 O O . PHE A 1 134 ? 7.485 10.900 -12.656 1.00 88.88 134 PHE A O 1
ATOM 1037 N N . LYS A 1 135 ? 8.281 11.025 -14.749 1.00 90.88 135 LYS A N 1
ATOM 1038 C CA . LYS A 1 135 ? 9.256 12.089 -14.454 1.00 90.88 135 LYS A CA 1
ATOM 1039 C C . LYS A 1 135 ? 8.572 13.306 -13.815 1.00 90.88 135 LYS A C 1
ATOM 1041 O O . LYS A 1 135 ? 7.612 13.823 -14.376 1.00 90.88 135 LYS A O 1
ATOM 1046 N N . GLY A 1 136 ? 9.086 13.764 -12.671 1.00 90.31 136 GLY A N 1
ATOM 1047 C CA . GLY A 1 136 ? 8.530 14.911 -11.941 1.00 90.31 136 GLY A CA 1
ATOM 1048 C C . GLY A 1 136 ? 7.173 14.648 -11.275 1.00 90.31 136 GLY A C 1
ATOM 1049 O O . GLY A 1 136 ? 6.432 15.593 -11.019 1.00 90.31 136 GLY A O 1
ATOM 1050 N N . ARG A 1 137 ? 6.811 13.382 -11.031 1.00 91.31 137 ARG A N 1
ATOM 1051 C CA . ARG A 1 137 ? 5.624 12.985 -10.259 1.00 91.31 137 ARG A CA 1
ATOM 1052 C C . ARG A 1 137 ? 6.041 11.999 -9.162 1.00 91.31 137 ARG A C 1
ATOM 1054 O O . ARG A 1 137 ? 6.918 11.175 -9.429 1.00 91.31 137 ARG A O 1
ATOM 1061 N N . PRO A 1 138 ? 5.408 12.033 -7.977 1.00 91.56 138 PRO A N 1
ATOM 1062 C CA . PRO A 1 138 ? 5.685 11.058 -6.927 1.00 91.56 138 PRO A CA 1
ATOM 1063 C C . PRO A 1 138 ? 5.382 9.628 -7.395 1.00 91.56 138 PRO A C 1
ATOM 1065 O O . PRO A 1 138 ? 4.459 9.401 -8.187 1.00 91.56 138 PRO A O 1
ATOM 1068 N N . ALA A 1 139 ? 6.155 8.653 -6.911 1.00 88.94 139 ALA A N 1
ATOM 1069 C CA . ALA A 1 139 ? 5.925 7.240 -7.211 1.00 88.94 139 ALA A CA 1
ATOM 1070 C C . ALA A 1 139 ? 4.685 6.673 -6.508 1.00 88.94 139 ALA A C 1
ATOM 1072 O O . ALA A 1 139 ? 4.100 5.703 -6.996 1.00 88.94 139 ALA A O 1
ATOM 1073 N N . PHE A 1 140 ? 4.270 7.279 -5.395 1.00 90.25 140 PHE A N 1
ATOM 1074 C CA . PHE A 1 140 ? 3.081 6.899 -4.651 1.00 90.25 140 PHE A CA 1
ATOM 1075 C C . PHE A 1 140 ? 2.267 8.127 -4.239 1.00 90.25 140 PHE A C 1
ATOM 1077 O O . PHE A 1 140 ? 2.806 9.092 -3.701 1.00 90.25 140 PHE A O 1
ATOM 1084 N N . VAL A 1 141 ? 0.958 8.051 -4.478 1.00 93.50 141 VAL A N 1
ATOM 1085 C CA . VAL A 1 141 ? -0.048 8.981 -3.961 1.00 93.50 141 VAL A CA 1
ATOM 1086 C C . VAL A 1 141 ? -1.207 8.145 -3.444 1.00 93.50 141 VAL A C 1
ATOM 1088 O O . VAL A 1 141 ? -1.729 7.297 -4.174 1.00 93.50 141 VAL A O 1
ATOM 1091 N N . TRP A 1 142 ? -1.625 8.391 -2.209 1.00 93.62 142 TRP A N 1
ATOM 1092 C CA . TRP A 1 142 ? -2.834 7.818 -1.632 1.00 93.62 142 TRP A CA 1
ATOM 1093 C C . TRP A 1 142 ? -3.766 8.938 -1.200 1.00 93.62 142 TRP A C 1
ATOM 1095 O O . TRP A 1 142 ? -3.385 9.790 -0.404 1.00 93.62 142 TRP A O 1
ATOM 1105 N N . ARG A 1 143 ? -4.986 8.933 -1.741 1.00 95.12 143 ARG A N 1
ATOM 1106 C CA . ARG A 1 143 ? -6.047 9.875 -1.387 1.00 95.12 143 ARG A CA 1
ATOM 1107 C C . ARG A 1 143 ? -7.156 9.143 -0.644 1.00 95.12 143 ARG A C 1
ATOM 1109 O O . ARG A 1 143 ? -7.587 8.072 -1.074 1.00 95.12 143 ARG A O 1
ATOM 1116 N N . ILE A 1 144 ? -7.615 9.738 0.448 1.00 94.44 144 ILE A N 1
ATOM 1117 C CA . ILE A 1 144 ? -8.767 9.304 1.237 1.00 94.44 144 ILE A CA 1
ATOM 1118 C C . ILE A 1 144 ? -9.765 10.457 1.192 1.00 94.44 144 ILE A C 1
ATOM 1120 O O . ILE A 1 144 ? -9.500 11.513 1.757 1.00 94.44 144 ILE A O 1
ATOM 1124 N N . VAL A 1 145 ? -10.895 10.262 0.518 1.00 94.88 145 VAL A N 1
ATOM 1125 C CA . VAL A 1 145 ? -11.954 11.275 0.411 1.00 94.88 145 VAL A CA 1
ATOM 1126 C C . VAL A 1 145 ? -13.059 10.929 1.403 1.00 94.88 145 VAL A C 1
ATOM 1128 O O . VAL A 1 145 ? -13.579 9.812 1.384 1.00 94.88 145 VAL A O 1
ATOM 1131 N N . GLY A 1 146 ? -13.401 11.872 2.277 1.00 92.69 146 GLY A N 1
ATOM 1132 C CA . GLY A 1 146 ? -14.497 11.764 3.235 1.00 92.69 146 GLY A CA 1
ATOM 1133 C C . GLY A 1 146 ? -15.470 12.936 3.115 1.00 92.69 146 GLY A C 1
ATOM 1134 O O . GLY A 1 146 ? -15.255 13.887 2.371 1.00 92.69 146 GLY A O 1
ATOM 1135 N N . GLU A 1 147 ? -16.559 12.885 3.877 1.00 92.31 147 GLU A N 1
ATOM 1136 C CA . GLU A 1 147 ? -17.635 13.888 3.803 1.00 92.31 147 GLU A CA 1
ATOM 1137 C C . GLU A 1 147 ? -17.157 15.297 4.205 1.00 92.31 147 GLU A C 1
ATOM 1139 O O . GLU A 1 147 ? -17.535 16.297 3.599 1.00 92.31 147 GLU A O 1
ATOM 1144 N N . LYS A 1 148 ? -16.289 15.373 5.222 1.00 92.00 148 LYS A N 1
ATOM 1145 C CA . LYS A 1 148 ? -15.818 16.627 5.841 1.00 92.00 148 LYS A CA 1
ATOM 1146 C C . LYS A 1 148 ? -14.510 17.162 5.252 1.00 92.00 148 LYS A C 1
ATOM 1148 O O . LYS A 1 148 ? -14.100 18.266 5.599 1.00 92.00 148 LYS A O 1
ATOM 1153 N N . GLY A 1 149 ? -13.835 16.378 4.419 1.00 93.56 149 GLY A N 1
ATOM 1154 C CA . GLY A 1 149 ? -12.495 16.686 3.944 1.00 93.56 149 GLY A CA 1
ATOM 1155 C C . GLY A 1 149 ? -11.834 15.511 3.240 1.00 93.56 149 GLY A C 1
ATOM 1156 O O . GLY A 1 149 ? -12.350 14.389 3.255 1.00 93.56 149 GLY A O 1
ATOM 1157 N N . GLU A 1 150 ? -10.654 15.756 2.689 1.00 94.94 150 GLU A N 1
ATOM 1158 C CA . GLU A 1 150 ? -9.798 14.727 2.109 1.00 94.94 150 GLU A CA 1
ATOM 1159 C C . GLU A 1 150 ? -8.380 14.750 2.690 1.00 94.94 150 GLU A C 1
ATOM 1161 O O . GLU A 1 150 ? -7.885 15.764 3.185 1.00 94.94 150 GLU A O 1
ATOM 1166 N N . VAL A 1 151 ? -7.729 13.589 2.648 1.00 95.38 151 VAL A N 1
ATOM 1167 C CA . VAL A 1 151 ? -6.343 13.386 3.072 1.00 95.38 151 VAL A CA 1
ATOM 1168 C C . VAL A 1 151 ? -5.555 12.881 1.876 1.00 95.38 151 VAL A C 1
ATOM 1170 O O . VAL A 1 151 ? -5.968 11.916 1.231 1.00 95.38 151 VAL A O 1
ATOM 1173 N N . GLU A 1 152 ? -4.408 13.491 1.606 1.00 95.25 152 GLU A N 1
ATOM 1174 C CA . GLU A 1 152 ? -3.466 13.053 0.581 1.00 95.25 152 GLU A CA 1
ATOM 1175 C C . GLU A 1 152 ? -2.114 12.722 1.217 1.00 95.25 152 GLU A C 1
ATOM 1177 O O . GLU A 1 152 ? -1.570 13.510 1.988 1.00 95.25 152 GLU A O 1
ATOM 1182 N N . VAL A 1 153 ? -1.574 11.548 0.894 1.00 92.00 153 VAL A N 1
ATOM 1183 C CA . VAL A 1 153 ? -0.232 11.106 1.283 1.00 92.00 153 VAL A CA 1
ATOM 1184 C C . VAL A 1 153 ? 0.590 10.920 0.015 1.00 92.00 153 VAL A C 1
ATOM 1186 O O . VAL A 1 153 ? 0.288 10.039 -0.793 1.00 92.00 153 VAL A O 1
ATOM 1189 N N . GLU A 1 154 ? 1.634 11.725 -0.153 1.00 92.50 154 GLU A N 1
ATOM 1190 C CA . GLU A 1 154 ? 2.585 11.628 -1.260 1.00 92.50 154 GLU A CA 1
ATOM 1191 C C . GLU A 1 154 ? 3.920 11.055 -0.773 1.00 92.50 154 GLU A C 1
ATOM 1193 O O . GLU A 1 154 ? 4.467 11.484 0.244 1.00 92.50 154 GLU A O 1
ATOM 1198 N N . SER A 1 155 ? 4.480 10.113 -1.534 1.00 89.81 155 SER A N 1
ATOM 1199 C CA . SER A 1 155 ? 5.866 9.675 -1.365 1.00 89.81 155 SER A CA 1
ATOM 1200 C C . SER A 1 155 ? 6.584 9.627 -2.717 1.00 89.81 155 SER A C 1
ATOM 1202 O O . SER A 1 155 ? 6.154 8.891 -3.619 1.00 89.81 155 SER A O 1
ATOM 1204 N N . PRO A 1 156 ? 7.682 10.388 -2.888 1.00 87.88 156 PRO A N 1
ATOM 1205 C CA . PRO A 1 156 ? 8.437 10.393 -4.136 1.00 87.88 156 PRO A CA 1
ATOM 1206 C C . PRO A 1 156 ? 9.103 9.050 -4.450 1.00 87.88 156 PRO A C 1
ATOM 1208 O O . PRO A 1 156 ? 9.026 8.599 -5.593 1.00 87.88 156 PRO A O 1
ATOM 1211 N N . SER A 1 157 ? 9.676 8.380 -3.442 1.00 83.38 157 SER A N 1
ATOM 1212 C CA . SER A 1 157 ? 10.418 7.119 -3.604 1.00 83.38 157 SER A CA 1
ATOM 1213 C C . SER A 1 157 ? 9.530 5.878 -3.798 1.00 83.38 157 SER A C 1
ATOM 1215 O O . SER A 1 157 ? 9.970 4.922 -4.437 1.00 83.38 157 SER A O 1
ATOM 1217 N N . GLY A 1 158 ? 8.288 5.848 -3.288 1.00 83.44 158 GLY A N 1
ATOM 1218 C CA . GLY A 1 158 ? 7.366 4.729 -3.539 1.00 83.44 158 GLY A CA 1
ATOM 1219 C C . GLY A 1 158 ? 6.374 4.400 -2.418 1.00 83.44 158 GLY A C 1
ATOM 1220 O O . GLY A 1 158 ? 6.238 5.142 -1.453 1.00 83.44 158 GLY A O 1
ATOM 1221 N N . PRO A 1 159 ? 5.656 3.264 -2.524 1.00 81.88 159 PRO A N 1
ATOM 1222 C CA . PRO A 1 159 ? 4.657 2.842 -1.535 1.00 81.88 159 PRO A CA 1
ATOM 1223 C C . PRO A 1 159 ? 5.267 2.310 -0.223 1.00 81.88 159 PRO A C 1
ATOM 1225 O O . PRO A 1 159 ? 4.537 1.899 0.676 1.00 81.88 159 PRO A O 1
ATOM 1228 N N . TYR A 1 160 ? 6.597 2.280 -0.096 1.00 79.31 160 TYR A N 1
ATOM 1229 C CA . TYR A 1 160 ? 7.323 1.658 1.014 1.00 79.31 160 TYR A CA 1
ATOM 1230 C C . TYR A 1 160 ? 7.604 2.652 2.155 1.00 79.31 160 TYR A C 1
ATOM 1232 O O . TYR A 1 160 ? 8.717 2.707 2.688 1.00 79.31 160 TYR A O 1
ATOM 1240 N N . LEU A 1 161 ? 6.561 3.402 2.543 1.00 80.25 161 LEU A N 1
ATOM 1241 C CA . LEU A 1 161 ? 6.584 4.558 3.459 1.00 80.25 161 LEU A CA 1
ATOM 1242 C C . LEU A 1 161 ? 7.379 4.337 4.756 1.00 80.25 161 LEU A C 1
ATOM 1244 O O . LEU A 1 161 ? 7.959 5.269 5.298 1.00 80.25 161 LEU A O 1
ATOM 1248 N N . HIS A 1 162 ? 7.403 3.104 5.265 1.00 71.19 162 HIS A N 1
ATOM 1249 C CA . HIS A 1 162 ? 8.033 2.767 6.541 1.00 71.19 162 HIS A CA 1
ATOM 1250 C C . HIS A 1 162 ? 9.397 2.075 6.431 1.00 71.19 162 HIS A C 1
ATOM 1252 O O . HIS A 1 162 ? 10.014 1.839 7.465 1.00 71.19 162 HIS A O 1
ATOM 1258 N N . SER A 1 163 ? 9.883 1.746 5.230 1.00 66.69 163 SER A N 1
ATOM 1259 C CA . SER A 1 163 ? 11.139 0.996 5.065 1.00 66.69 163 SER A CA 1
ATOM 1260 C C . SER A 1 163 ? 12.155 1.660 4.145 1.00 66.69 163 SER A C 1
ATOM 1262 O O . SER A 1 163 ? 13.327 1.690 4.498 1.00 66.69 163 SER A O 1
ATOM 1264 N N . ASP A 1 164 ? 11.741 2.169 2.983 1.00 63.81 164 ASP A N 1
ATOM 1265 C CA . ASP A 1 164 ? 12.687 2.492 1.899 1.00 63.81 164 ASP A CA 1
ATOM 1266 C C . ASP A 1 164 ? 12.273 3.723 1.084 1.00 63.81 164 ASP A C 1
ATOM 1268 O O . ASP A 1 164 ? 12.583 3.843 -0.095 1.00 63.81 164 ASP A O 1
ATOM 1272 N N . SER A 1 165 ? 11.495 4.624 1.685 1.00 61.75 165 SER A N 1
ATOM 1273 C CA . SER A 1 165 ? 10.942 5.790 0.992 1.00 61.75 165 SER A CA 1
ATOM 1274 C C . SER A 1 165 ? 11.266 7.094 1.716 1.00 61.75 165 SER A C 1
ATOM 1276 O O . SER A 1 165 ? 10.371 7.808 2.154 1.00 61.75 165 SER A O 1
ATOM 1278 N N . TYR A 1 166 ? 12.573 7.349 1.857 1.00 66.50 166 TYR A N 1
ATOM 1279 C CA . TYR A 1 166 ? 13.145 8.460 2.632 1.00 66.50 166 TYR A CA 1
ATOM 1280 C C . TYR A 1 166 ? 14.241 9.246 1.901 1.00 66.50 166 TYR A C 1
ATOM 1282 O O . TYR A 1 166 ? 14.844 10.130 2.505 1.00 66.50 166 TYR A O 1
ATOM 1290 N N . ASP A 1 167 ? 14.515 8.943 0.627 1.00 71.88 167 ASP A N 1
ATOM 1291 C CA . ASP A 1 167 ? 15.444 9.751 -0.180 1.00 71.88 167 ASP A CA 1
ATOM 1292 C C . ASP A 1 167 ? 14.907 11.182 -0.368 1.00 71.88 167 ASP A C 1
ATOM 1294 O O . ASP A 1 167 ? 15.671 12.136 -0.497 1.00 71.88 167 ASP A O 1
ATOM 1298 N N . GLU A 1 168 ? 13.579 11.323 -0.330 1.00 80.88 168 GLU A N 1
ATOM 1299 C CA . GLU A 1 168 ? 12.842 12.582 -0.322 1.00 80.88 168 GLU A CA 1
ATOM 1300 C C . GLU A 1 168 ? 11.733 12.534 0.757 1.00 80.88 168 GLU A C 1
ATOM 1302 O O . GLU A 1 168 ? 11.258 11.441 1.093 1.00 80.88 168 GLU A O 1
ATOM 1307 N N . PRO A 1 169 ? 11.294 13.681 1.317 1.00 85.38 169 PRO A N 1
ATOM 1308 C CA . PRO A 1 169 ? 10.272 13.713 2.364 1.00 85.38 169 PRO A CA 1
ATOM 1309 C C . PRO A 1 169 ? 8.913 13.143 1.929 1.00 85.38 169 PRO A C 1
ATOM 1311 O O . PRO A 1 169 ? 8.426 13.414 0.832 1.00 85.38 169 PRO A O 1
ATOM 1314 N N . ILE A 1 170 ? 8.261 12.415 2.839 1.00 87.00 170 ILE A N 1
ATOM 1315 C CA . ILE A 1 170 ? 6.841 12.056 2.727 1.00 87.00 170 ILE A CA 1
ATOM 1316 C C . ILE A 1 170 ? 6.013 13.283 3.111 1.00 87.00 170 ILE A C 1
ATOM 1318 O O . ILE A 1 170 ? 6.230 13.862 4.178 1.00 87.00 170 ILE A O 1
ATOM 1322 N N . VAL A 1 171 ? 5.052 13.660 2.266 1.00 91.44 171 VAL A N 1
ATOM 1323 C CA . VAL A 1 171 ? 4.153 14.794 2.518 1.00 91.44 171 VAL A CA 1
ATOM 1324 C C . VAL A 1 171 ? 2.751 14.272 2.802 1.00 91.44 171 VAL A C 1
ATOM 1326 O O . VAL A 1 171 ? 2.214 13.474 2.035 1.00 91.44 171 VAL A O 1
ATOM 1329 N N . ILE A 1 172 ? 2.152 14.732 3.900 1.00 92.69 172 ILE A N 1
ATOM 1330 C CA . ILE A 1 172 ? 0.745 14.490 4.223 1.00 92.69 172 ILE A CA 1
ATOM 1331 C C . ILE A 1 172 ? 0.021 15.832 4.171 1.00 92.69 172 ILE A C 1
ATOM 1333 O O . ILE A 1 172 ? 0.433 16.779 4.840 1.00 92.69 172 ILE A O 1
ATOM 1337 N N . ARG A 1 173 ? -1.073 15.909 3.415 1.00 95.56 173 ARG A N 1
ATOM 1338 C CA . ARG A 1 173 ? -1.960 17.078 3.362 1.00 95.56 173 ARG A CA 1
ATOM 1339 C C . ARG A 1 173 ? -3.361 16.693 3.800 1.00 95.56 173 ARG A C 1
ATOM 1341 O O . ARG A 1 173 ? -3.834 15.599 3.498 1.00 95.56 173 ARG A O 1
ATOM 1348 N N . VAL A 1 174 ? -4.018 17.608 4.498 1.00 96.12 174 VAL A N 1
ATOM 1349 C CA . VAL A 1 174 ? -5.406 17.487 4.941 1.00 96.12 174 VAL A CA 1
ATOM 1350 C C . VAL A 1 174 ? -6.151 18.717 4.448 1.00 96.12 174 VAL A C 1
ATOM 1352 O O . VAL A 1 174 ? -5.760 19.836 4.775 1.00 96.12 174 VAL A O 1
ATOM 1355 N N . HIS A 1 175 ? -7.203 18.512 3.661 1.00 95.94 175 HIS A N 1
ATOM 1356 C CA . HIS A 1 175 ? -8.115 19.555 3.195 1.00 95.94 175 HIS A CA 1
ATOM 1357 C C . HIS A 1 175 ? -9.439 19.423 3.942 1.00 95.94 175 HIS A C 1
ATOM 1359 O O . HIS A 1 175 ? -10.063 18.365 3.910 1.00 95.94 175 HIS A O 1
ATOM 1365 N N . GLU A 1 176 ? -9.866 20.478 4.630 1.00 95.69 176 GLU A N 1
ATOM 1366 C CA . GLU A 1 176 ? -11.152 20.534 5.326 1.00 95.69 176 GLU A CA 1
ATOM 1367 C C . GLU A 1 176 ? -12.188 21.268 4.462 1.00 95.69 176 GLU A C 1
ATOM 1369 O O . GLU A 1 176 ? -12.095 22.476 4.247 1.00 95.69 176 GLU A O 1
ATOM 1374 N N . HIS A 1 177 ? -13.227 20.558 4.011 1.00 92.25 177 HIS A N 1
ATOM 1375 C CA . HIS A 1 177 ? -14.248 21.115 3.112 1.00 92.25 177 HIS A CA 1
ATOM 1376 C C . HIS A 1 177 ? -15.044 22.271 3.740 1.00 92.25 177 HIS A C 1
ATOM 1378 O O . HIS A 1 177 ? -15.543 23.135 3.026 1.00 92.25 177 HIS A O 1
ATOM 1384 N N . GLY A 1 178 ? -15.202 22.279 5.069 1.00 94.62 178 GLY A N 1
ATOM 1385 C CA . GLY A 1 178 ? -15.989 23.294 5.777 1.00 94.62 178 GLY A CA 1
ATOM 1386 C C . GLY A 1 178 ? -15.304 24.659 5.892 1.00 94.62 178 GLY A C 1
ATOM 1387 O O . GLY A 1 178 ? -15.991 25.671 6.015 1.00 94.62 178 GLY A O 1
ATOM 1388 N N . SER A 1 179 ? -13.969 24.691 5.854 1.00 93.94 179 SER A N 1
ATOM 1389 C CA . SER A 1 179 ? -13.157 25.911 5.963 1.00 93.94 179 SER A CA 1
ATOM 1390 C C . SER A 1 179 ? -12.416 26.273 4.670 1.00 93.94 179 SER A C 1
ATOM 1392 O O . SER A 1 179 ? -11.846 27.359 4.591 1.00 93.94 179 SER A O 1
ATOM 1394 N N . ASP A 1 180 ? -12.415 25.367 3.684 1.00 94.69 180 ASP A N 1
ATOM 1395 C CA . ASP A 1 180 ? -11.542 25.370 2.499 1.00 94.69 180 ASP A CA 1
ATOM 1396 C C . ASP A 1 180 ? -10.038 25.452 2.850 1.00 94.69 180 ASP A C 1
ATOM 1398 O O . ASP A 1 180 ? -9.196 25.897 2.071 1.00 94.69 180 ASP A O 1
ATOM 1402 N N . GLY A 1 181 ? -9.689 25.028 4.069 1.00 95.31 181 GLY A N 1
ATOM 1403 C CA . GLY A 1 181 ? -8.332 25.067 4.597 1.00 95.31 181 GLY A CA 1
ATOM 1404 C C . GLY A 1 181 ? -7.538 23.819 4.227 1.00 95.31 181 GLY A C 1
ATOM 1405 O O . GLY A 1 181 ? -7.989 22.699 4.466 1.00 95.31 181 GLY A O 1
ATOM 1406 N N . VAL A 1 182 ? -6.325 24.008 3.703 1.00 96.31 182 VAL A N 1
ATOM 1407 C CA . VAL A 1 182 ? -5.341 22.932 3.510 1.00 96.31 182 VAL A CA 1
ATOM 1408 C C . VAL A 1 182 ? -4.222 23.078 4.537 1.00 96.31 182 VAL A C 1
ATOM 1410 O O . VAL A 1 182 ? -3.580 24.126 4.618 1.00 96.31 182 VAL A O 1
ATOM 1413 N N . ALA A 1 183 ? -3.970 22.020 5.304 1.00 94.38 183 ALA A N 1
ATOM 1414 C CA . ALA A 1 183 ? -2.883 21.935 6.271 1.00 94.38 183 ALA A CA 1
ATOM 1415 C C . ALA A 1 183 ? -1.928 20.791 5.908 1.00 94.38 183 ALA A C 1
ATOM 1417 O O . ALA A 1 183 ? -2.366 19.677 5.611 1.00 94.38 183 ALA A O 1
ATOM 1418 N N . GLU A 1 184 ? -0.620 21.045 5.967 1.00 92.81 184 GLU A N 1
ATOM 1419 C CA . GLU A 1 184 ? 0.383 19.981 5.885 1.00 92.81 184 GLU A CA 1
ATOM 1420 C C . GLU A 1 184 ? 0.640 19.394 7.277 1.00 92.81 184 GLU A C 1
ATOM 1422 O O . GLU A 1 184 ? 0.808 20.117 8.263 1.00 92.81 184 GLU A O 1
ATOM 1427 N N . VAL A 1 185 ? 0.652 18.066 7.359 1.00 89.44 185 VAL A N 1
ATOM 1428 C CA . VAL A 1 185 ? 0.889 17.309 8.587 1.00 89.44 185 VAL A CA 1
ATOM 1429 C C . VAL A 1 185 ? 2.315 16.756 8.538 1.00 89.44 185 VAL A C 1
ATOM 1431 O O . VAL A 1 185 ? 2.651 16.043 7.590 1.00 89.44 185 VAL A O 1
ATOM 1434 N N . PRO A 1 186 ? 3.176 17.058 9.528 1.00 83.50 186 PRO A N 1
ATOM 1435 C CA . PRO A 1 186 ? 4.561 16.611 9.501 1.00 83.50 186 PRO A CA 1
ATOM 1436 C C . PRO A 1 186 ? 4.648 15.089 9.643 1.00 83.50 186 PRO A C 1
ATOM 1438 O O . PRO A 1 186 ? 4.112 14.505 10.587 1.00 83.50 186 PRO A O 1
ATOM 1441 N N . TRP A 1 187 ? 5.381 14.454 8.729 1.00 84.94 187 TRP A N 1
ATOM 1442 C CA . TRP A 1 187 ? 5.842 13.082 8.903 1.00 84.94 187 TRP A CA 1
ATOM 1443 C C . TRP A 1 187 ? 6.988 13.042 9.919 1.00 84.94 187 TRP A C 1
ATOM 1445 O O . TRP A 1 187 ? 7.929 13.830 9.826 1.00 84.94 187 TRP A O 1
ATOM 1455 N N . GLY A 1 188 ? 6.943 12.104 10.863 1.00 82.06 188 GLY A N 1
ATOM 1456 C CA . GLY A 1 188 ? 7.970 11.957 11.891 1.00 82.06 188 GLY A CA 1
ATOM 1457 C C . GLY A 1 188 ? 7.935 10.590 12.563 1.00 82.06 188 GLY A C 1
ATOM 1458 O O . GLY A 1 188 ? 6.952 9.856 12.463 1.00 82.06 188 GLY A O 1
ATOM 1459 N N . TRP A 1 189 ? 9.029 10.267 13.244 1.00 84.69 189 TRP A N 1
ATOM 1460 C CA . TRP A 1 189 ? 9.186 9.080 14.082 1.00 84.69 189 TRP A CA 1
ATOM 1461 C C . TRP A 1 189 ? 9.247 9.513 15.557 1.00 84.69 189 TRP A C 1
ATOM 1463 O O . TRP A 1 189 ? 9.612 10.652 15.851 1.00 84.69 189 TRP A O 1
ATOM 1473 N N . GLU A 1 190 ? 8.882 8.641 16.500 1.00 85.94 190 GLU A N 1
ATOM 1474 C CA . GLU A 1 190 ? 9.129 8.914 17.926 1.00 85.94 190 GLU A CA 1
ATOM 1475 C C . GLU A 1 190 ? 10.650 8.916 18.182 1.00 85.94 190 GLU A C 1
ATOM 1477 O O . GLU A 1 190 ? 11.391 8.181 17.532 1.00 85.94 190 GLU A O 1
ATOM 1482 N N . THR A 1 191 ? 11.145 9.708 19.138 1.00 91.19 191 THR A N 1
ATOM 1483 C CA . THR A 1 191 ? 12.597 9.945 19.316 1.00 91.19 191 THR A CA 1
ATOM 1484 C C . THR A 1 191 ? 13.424 8.659 19.459 1.00 91.19 191 THR A C 1
ATOM 1486 O O . THR A 1 191 ? 14.462 8.526 18.820 1.00 91.19 191 THR A O 1
ATOM 1489 N N . TRP A 1 192 ? 12.935 7.666 20.208 1.00 91.19 192 TRP A N 1
ATOM 1490 C CA . TRP A 1 192 ? 13.612 6.369 20.358 1.00 91.19 192 TRP A CA 1
ATOM 1491 C C . TRP A 1 192 ? 13.650 5.551 19.050 1.00 91.19 192 TRP A C 1
ATOM 1493 O O . TRP A 1 192 ? 14.545 4.738 18.842 1.00 91.19 192 TRP A O 1
ATOM 1503 N N . GLN A 1 193 ? 12.693 5.768 18.141 1.00 90.00 193 GLN A N 1
ATOM 1504 C CA . GLN A 1 193 ? 12.695 5.160 16.810 1.00 90.00 193 GLN A CA 1
ATOM 1505 C C . GLN A 1 193 ? 13.707 5.863 15.904 1.00 90.00 193 GLN A C 1
ATOM 1507 O O . GLN A 1 193 ? 14.268 5.228 15.016 1.00 90.00 193 GLN A O 1
ATOM 1512 N N . GLU A 1 194 ? 13.984 7.152 16.113 1.00 90.69 194 GLU A N 1
ATOM 1513 C CA . GLU A 1 194 ? 14.996 7.871 15.335 1.00 90.69 194 GLU A CA 1
ATOM 1514 C C . GLU A 1 194 ? 16.417 7.348 15.585 1.00 90.69 194 GLU A C 1
ATOM 1516 O O . GLU A 1 194 ? 17.213 7.304 14.642 1.00 90.69 194 GLU A O 1
ATOM 1521 N N . GLU A 1 195 ? 16.688 6.851 16.796 1.00 94.06 195 GLU A N 1
ATOM 1522 C CA . GLU A 1 195 ? 17.924 6.146 17.174 1.00 94.06 195 GLU A CA 1
ATOM 1523 C C . GLU A 1 195 ? 18.123 4.820 16.411 1.00 94.06 195 GLU A C 1
ATOM 1525 O O . GLU A 1 195 ? 19.252 4.343 16.263 1.00 94.06 195 GLU A O 1
ATOM 1530 N N . LEU A 1 196 ? 17.046 4.223 15.883 1.00 91.50 196 LEU A N 1
ATOM 1531 C CA . LEU A 1 196 ? 17.110 3.002 15.083 1.00 91.50 196 LEU A CA 1
ATOM 1532 C C . LEU A 1 196 ? 17.397 3.302 13.598 1.00 91.50 196 LEU A C 1
ATOM 1534 O O . LEU A 1 196 ? 16.878 4.280 13.039 1.00 91.50 196 LEU A O 1
ATOM 1538 N N . PRO A 1 197 ? 18.130 2.408 12.896 1.00 91.19 197 PRO A N 1
ATOM 1539 C CA . PRO A 1 197 ? 18.225 2.434 11.440 1.00 91.19 197 PRO A CA 1
ATOM 1540 C C . PRO A 1 197 ? 16.837 2.484 10.796 1.00 91.19 197 PRO A C 1
ATOM 1542 O O . PRO A 1 197 ? 15.919 1.799 11.239 1.00 91.19 197 PRO A O 1
ATOM 1545 N N . VAL A 1 198 ? 16.694 3.244 9.711 1.00 83.69 198 VAL A N 1
ATOM 1546 C CA . VAL A 1 198 ? 15.406 3.548 9.056 1.00 83.69 198 VAL A CA 1
ATOM 1547 C C . VAL A 1 198 ? 14.518 2.311 8.828 1.00 83.69 198 VAL A C 1
ATOM 1549 O O . VAL A 1 198 ? 13.353 2.306 9.217 1.00 83.69 198 VAL A O 1
ATOM 1552 N N . ARG A 1 199 ? 15.084 1.223 8.285 1.00 83.94 199 ARG A N 1
ATOM 1553 C CA . ARG A 1 199 ? 14.383 -0.055 8.028 1.00 83.94 199 ARG A CA 1
ATOM 1554 C C . ARG A 1 199 ? 14.019 -0.863 9.284 1.00 83.94 199 ARG A C 1
ATOM 1556 O O . ARG A 1 199 ? 13.326 -1.868 9.168 1.00 83.94 199 ARG A O 1
ATOM 1563 N N . ALA A 1 200 ? 14.514 -0.473 10.457 1.00 89.06 200 ALA A N 1
ATOM 1564 C CA . ALA A 1 200 ? 14.264 -1.132 11.737 1.00 89.06 200 ALA A CA 1
ATOM 1565 C C . ALA A 1 200 ? 13.222 -0.401 12.601 1.00 89.06 200 ALA A C 1
ATOM 1567 O O . ALA A 1 200 ? 12.750 -0.982 13.573 1.00 89.06 200 ALA A O 1
ATOM 1568 N N . ARG A 1 201 ? 12.825 0.835 12.261 1.00 87.25 201 ARG A N 1
ATOM 1569 C CA . ARG A 1 201 ? 11.927 1.674 13.086 1.00 87.25 201 ARG A CA 1
ATOM 1570 C C . ARG A 1 201 ? 10.537 1.062 13.266 1.00 87.25 201 ARG A C 1
ATOM 1572 O O . ARG A 1 201 ? 10.049 0.906 14.381 1.00 87.25 201 ARG A O 1
ATOM 1579 N N . ASN A 1 202 ? 9.936 0.635 12.158 1.00 84.69 202 ASN A N 1
ATOM 1580 C CA . ASN A 1 202 ? 8.645 -0.055 12.134 1.00 84.69 202 ASN A CA 1
ATOM 1581 C C . ASN A 1 202 ? 8.696 -1.465 12.751 1.00 84.69 202 ASN A C 1
ATOM 1583 O O . ASN A 1 202 ? 7.712 -1.921 13.326 1.00 84.69 202 ASN A O 1
ATOM 1587 N N . VAL A 1 203 ? 9.835 -2.154 12.644 1.00 88.12 203 VAL A N 1
ATOM 1588 C CA . VAL A 1 203 ? 10.057 -3.453 13.290 1.00 88.12 203 VAL A CA 1
ATOM 1589 C C . VAL A 1 203 ? 10.166 -3.270 14.805 1.00 88.12 203 VAL A C 1
ATOM 1591 O O . VAL A 1 203 ? 9.493 -3.987 15.543 1.00 88.12 203 VAL A O 1
ATOM 1594 N N . GLY A 1 204 ? 10.932 -2.277 15.266 1.00 90.31 204 GLY A N 1
ATOM 1595 C CA . GLY A 1 204 ? 11.071 -1.912 16.676 1.00 90.31 204 GLY A CA 1
ATOM 1596 C C . GLY A 1 204 ? 9.724 -1.640 17.341 1.00 90.31 204 GLY A C 1
ATOM 1597 O O . GLY A 1 204 ? 9.446 -2.203 18.391 1.00 90.31 204 GLY A O 1
ATOM 1598 N N . GLU A 1 205 ? 8.837 -0.889 16.681 1.00 88.00 205 GLU A N 1
ATOM 1599 C CA . GLU A 1 205 ? 7.462 -0.641 17.154 1.00 88.00 205 GLU A CA 1
ATOM 1600 C C . GLU A 1 205 ? 6.672 -1.938 17.411 1.00 88.00 205 GLU A C 1
ATOM 1602 O O . GLU A 1 205 ? 5.953 -2.057 18.405 1.00 88.00 205 GLU A O 1
ATOM 1607 N N . ALA A 1 206 ? 6.822 -2.943 16.544 1.00 87.69 206 ALA A N 1
ATOM 1608 C CA . ALA A 1 206 ? 6.185 -4.247 16.728 1.00 87.69 206 ALA A CA 1
ATOM 1609 C C . ALA A 1 206 ? 6.775 -5.016 17.928 1.00 87.69 206 ALA A C 1
ATOM 1611 O O . ALA A 1 206 ? 6.027 -5.660 18.668 1.00 87.69 206 ALA A O 1
ATOM 1612 N N . TYR A 1 207 ? 8.092 -4.924 18.145 1.00 90.75 207 TYR A N 1
ATOM 1613 C CA . TYR A 1 207 ? 8.761 -5.526 19.303 1.00 90.75 207 TYR A CA 1
ATOM 1614 C C . TYR A 1 207 ? 8.391 -4.834 20.622 1.00 90.75 207 TYR A C 1
ATOM 1616 O O . TYR A 1 207 ? 8.093 -5.537 21.583 1.00 90.75 207 TYR A O 1
ATOM 1624 N N . GLU A 1 208 ? 8.317 -3.502 20.668 1.00 89.81 208 GLU A N 1
ATOM 1625 C CA . GLU A 1 208 ? 7.896 -2.739 21.857 1.00 89.81 208 GLU A CA 1
ATOM 1626 C C . GLU A 1 208 ? 6.472 -3.102 22.301 1.00 89.81 208 GLU A C 1
ATOM 1628 O O . GLU A 1 208 ? 6.202 -3.334 23.482 1.00 89.81 208 GLU A O 1
ATOM 1633 N N . ARG A 1 209 ? 5.544 -3.231 21.346 1.00 87.38 209 ARG A N 1
ATOM 1634 C CA . ARG A 1 209 ? 4.167 -3.678 21.620 1.00 87.38 209 ARG A CA 1
ATOM 1635 C C . ARG A 1 209 ? 4.117 -5.103 22.162 1.00 87.38 209 ARG A C 1
ATOM 1637 O O . ARG A 1 209 ? 3.384 -5.375 23.114 1.00 87.38 209 ARG A O 1
ATOM 1644 N N . PHE A 1 210 ? 4.904 -6.001 21.572 1.00 87.25 210 PHE A N 1
ATOM 1645 C CA . PHE A 1 210 ? 5.001 -7.386 22.021 1.00 87.25 210 PHE A CA 1
ATOM 1646 C C . PHE A 1 210 ? 5.625 -7.491 23.422 1.00 87.25 210 PHE A C 1
ATOM 1648 O O . PHE A 1 210 ? 5.089 -8.202 24.272 1.00 87.25 210 PHE A O 1
ATOM 1655 N N . ALA A 1 211 ? 6.706 -6.752 23.688 1.00 89.81 211 ALA A N 1
ATOM 1656 C CA . ALA A 1 211 ? 7.357 -6.683 24.994 1.00 89.81 211 ALA A CA 1
ATOM 1657 C C . ALA A 1 211 ? 6.375 -6.198 26.068 1.00 89.81 211 ALA A C 1
ATOM 1659 O O . ALA A 1 211 ? 6.142 -6.908 27.047 1.00 89.81 211 ALA A O 1
ATOM 1660 N N . ARG A 1 212 ? 5.683 -5.078 25.817 1.00 87.25 212 ARG A N 1
ATOM 1661 C CA . ARG A 1 212 ? 4.654 -4.537 26.716 1.00 87.25 212 ARG A CA 1
ATOM 1662 C C . ARG A 1 212 ? 3.535 -5.538 27.008 1.00 87.25 212 ARG A C 1
ATOM 1664 O O . ARG A 1 212 ? 3.085 -5.641 28.143 1.00 87.25 212 ARG A O 1
ATOM 1671 N N . TRP A 1 213 ? 3.081 -6.306 26.018 1.00 88.50 213 TRP A N 1
ATOM 1672 C CA . TRP A 1 213 ? 2.089 -7.363 26.250 1.00 88.50 213 TRP A CA 1
ATOM 1673 C C . TRP A 1 213 ? 2.618 -8.492 27.141 1.00 88.50 213 TRP A C 1
ATOM 1675 O O . TRP A 1 213 ? 1.886 -8.984 28.001 1.00 88.50 213 TRP A O 1
ATOM 1685 N N . VAL A 1 214 ? 3.880 -8.896 26.967 1.00 90.19 214 VAL A N 1
ATOM 1686 C CA . VAL A 1 214 ? 4.522 -9.890 27.839 1.00 90.19 214 VAL A CA 1
ATOM 1687 C C . VAL A 1 214 ? 4.638 -9.366 29.275 1.00 90.19 214 VAL A C 1
ATOM 1689 O O . VAL A 1 214 ? 4.314 -10.105 30.205 1.00 90.19 214 VAL A O 1
ATOM 1692 N N . GLU A 1 215 ? 5.031 -8.103 29.457 1.00 89.88 215 GLU A N 1
ATOM 1693 C CA . GLU A 1 215 ? 5.121 -7.431 30.763 1.00 89.88 215 GLU A CA 1
ATOM 1694 C C . GLU A 1 215 ? 3.757 -7.304 31.457 1.00 89.88 215 GLU A C 1
ATOM 1696 O O . GLU A 1 215 ? 3.644 -7.571 32.653 1.00 89.88 215 GLU A O 1
ATOM 1701 N N . LEU A 1 216 ? 2.698 -6.997 30.700 1.00 87.81 216 LEU A N 1
ATOM 1702 C CA . LEU A 1 216 ? 1.305 -6.955 31.168 1.00 87.81 216 LEU A CA 1
ATOM 1703 C C . LEU A 1 216 ? 0.679 -8.357 31.357 1.00 87.81 216 LEU A C 1
ATOM 1705 O O . LEU A 1 216 ? -0.542 -8.516 31.340 1.00 87.81 216 LEU A O 1
ATOM 1709 N N . GLY A 1 217 ? 1.498 -9.399 31.524 1.00 90.62 217 GLY A N 1
ATOM 1710 C CA . GLY A 1 217 ? 1.038 -10.750 31.854 1.00 90.62 217 GLY A CA 1
ATOM 1711 C C . GLY A 1 217 ? 0.337 -11.488 30.710 1.00 90.62 217 GLY A C 1
ATOM 1712 O O . GLY A 1 217 ? -0.379 -12.454 30.964 1.00 90.62 217 GLY A O 1
ATOM 1713 N N . LYS A 1 218 ? 0.548 -11.063 29.457 1.00 87.50 218 LYS A N 1
ATOM 1714 C CA . LYS A 1 218 ? -0.044 -11.645 28.238 1.00 87.50 218 LYS A CA 1
ATOM 1715 C C . LYS A 1 218 ? -1.578 -11.557 28.161 1.00 87.50 218 LYS A C 1
ATOM 1717 O O . LYS A 1 218 ? -2.208 -12.357 27.467 1.00 87.50 218 LYS A O 1
ATOM 1722 N N . GLY A 1 219 ? -2.174 -10.579 28.848 1.00 80.88 219 GLY A N 1
ATOM 1723 C CA . GLY A 1 219 ? -3.614 -10.299 28.818 1.00 80.88 219 GLY A CA 1
ATOM 1724 C C . GLY A 1 219 ? -4.112 -9.683 27.503 1.00 80.88 219 GLY A C 1
ATOM 1725 O O . GLY A 1 219 ? -3.432 -9.705 26.475 1.00 80.88 219 GLY A O 1
ATOM 1726 N N . GLU A 1 220 ? -5.314 -9.105 27.523 1.00 74.81 220 GLU A N 1
ATOM 1727 C CA . GLU A 1 220 ? -5.779 -8.286 26.401 1.00 74.81 220 GLU A CA 1
ATOM 1728 C C . GLU A 1 220 ? -4.968 -6.989 26.299 1.00 74.81 220 GLU A C 1
ATOM 1730 O O . GLU A 1 220 ? -4.747 -6.301 27.292 1.00 74.81 220 GLU A O 1
ATOM 1735 N N . VAL A 1 221 ? -4.555 -6.628 25.081 1.00 67.94 221 VAL A N 1
ATOM 1736 C CA . VAL A 1 221 ? -3.927 -5.327 24.826 1.00 67.94 221 VAL A CA 1
ATOM 1737 C C . VAL A 1 221 ? -5.009 -4.315 24.468 1.00 67.94 221 VAL A C 1
ATOM 1739 O O . VAL A 1 221 ? -5.707 -4.472 23.455 1.00 67.94 221 VAL A O 1
ATOM 1742 N N . GLU A 1 222 ? -5.135 -3.291 25.309 1.00 60.38 222 GLU A N 1
ATOM 1743 C CA . GLU A 1 222 ? -6.011 -2.137 25.109 1.00 60.38 222 GLU A CA 1
ATOM 1744 C C . GLU A 1 222 ? -5.486 -1.179 24.017 1.00 60.38 222 GLU A C 1
ATOM 1746 O O . GLU A 1 222 ? -4.344 -1.269 23.560 1.00 60.38 222 GLU A O 1
ATOM 1751 N N . GLY A 1 223 ? -6.338 -0.233 23.604 1.00 53.19 223 GLY A N 1
ATOM 1752 C CA . GLY A 1 223 ? -5.908 1.046 23.021 1.00 53.19 223 GLY A CA 1
ATOM 1753 C C . GLY A 1 223 ? -4.910 0.981 21.860 1.00 53.19 223 GLY A C 1
ATOM 1754 O O . GLY A 1 223 ? -3.862 1.612 21.920 1.00 53.19 223 GLY A O 1
ATOM 1755 N N . GLY A 1 224 ? -5.203 0.217 20.804 1.00 58.84 224 GLY A N 1
ATOM 1756 C CA . GLY A 1 224 ? -4.400 0.225 19.572 1.00 58.84 224 GLY A CA 1
ATOM 1757 C C . GLY A 1 224 ? -3.018 -0.437 19.666 1.00 58.84 224 GLY A C 1
ATOM 1758 O O . GLY A 1 224 ? -2.367 -0.574 18.634 1.00 58.84 224 GLY A O 1
ATOM 1759 N N . GLY A 1 225 ? -2.599 -0.913 20.846 1.00 62.47 225 GLY A N 1
ATOM 1760 C CA . GLY A 1 225 ? -1.292 -1.541 21.084 1.00 62.47 225 GLY A CA 1
ATOM 1761 C C . GLY A 1 225 ? -1.136 -2.974 20.558 1.00 62.47 225 GLY A C 1
ATOM 1762 O O . GLY A 1 225 ? -0.090 -3.583 20.757 1.00 62.47 225 GLY A O 1
ATOM 1763 N N . ARG A 1 226 ? -2.153 -3.536 19.890 1.00 71.38 226 ARG A N 1
ATOM 1764 C CA . ARG A 1 226 ? -2.042 -4.837 19.204 1.00 71.38 226 ARG A CA 1
ATOM 1765 C C . ARG A 1 226 ? -1.069 -4.732 18.011 1.00 71.38 226 ARG A C 1
ATOM 1767 O O . ARG A 1 226 ? -0.723 -3.636 17.571 1.00 71.38 226 ARG A O 1
ATOM 1774 N N . TRP A 1 227 ? -0.633 -5.874 17.489 1.00 78.38 227 TRP A N 1
ATOM 1775 C CA . TRP A 1 227 ? 0.217 -6.023 16.295 1.00 78.38 227 TRP A CA 1
ATOM 1776 C C . TRP A 1 227 ? -0.446 -7.009 15.311 1.00 78.38 227 TRP A C 1
ATOM 1778 O O . TRP A 1 227 ? -1.418 -7.670 15.694 1.00 78.38 227 TRP A O 1
ATOM 1788 N N . PRO A 1 228 ? 0.023 -7.125 14.050 1.00 78.62 228 PRO A N 1
ATOM 1789 C CA . PRO A 1 228 ? -0.544 -8.071 13.092 1.00 78.62 228 PRO A CA 1
ATOM 1790 C C . PRO A 1 228 ? -0.424 -9.520 13.576 1.00 78.62 228 PRO A C 1
ATOM 1792 O O . PRO A 1 228 ? 0.625 -9.940 14.065 1.00 78.62 228 PRO A O 1
ATOM 1795 N N . THR A 1 229 ? -1.482 -10.301 13.390 1.00 83.75 229 THR A N 1
ATOM 1796 C CA . THR A 1 229 ? -1.536 -11.722 13.757 1.00 83.75 229 THR A CA 1
ATOM 1797 C C . THR A 1 229 ? -1.504 -12.641 12.538 1.00 83.75 229 THR A C 1
ATOM 1799 O O . THR A 1 229 ? -1.667 -12.213 11.394 1.00 83.75 229 THR A O 1
ATOM 1802 N N . LEU A 1 230 ? -1.354 -13.948 12.778 1.00 86.69 230 LEU A N 1
ATOM 1803 C CA . LEU A 1 230 ? -1.486 -14.960 11.727 1.00 86.69 230 LEU A CA 1
ATOM 1804 C C . LEU A 1 230 ? -2.876 -14.929 11.068 1.00 86.69 230 LEU A C 1
ATOM 1806 O O . LEU A 1 230 ? -2.993 -15.205 9.879 1.00 86.69 230 LEU A O 1
ATOM 1810 N N . GLN A 1 231 ? -3.923 -14.543 11.801 1.00 84.44 231 GLN A N 1
ATOM 1811 C CA . GLN A 1 231 ? -5.276 -14.378 11.270 1.00 84.44 231 GLN A CA 1
ATOM 1812 C C . GLN A 1 231 ? -5.362 -13.204 10.280 1.00 84.44 231 GLN A C 1
ATOM 1814 O O . GLN A 1 231 ? -6.024 -13.329 9.248 1.00 84.44 231 GLN A O 1
ATOM 1819 N N . ASP A 1 232 ? -4.652 -12.099 10.540 1.00 83.06 232 ASP A N 1
ATOM 1820 C CA . ASP A 1 232 ? -4.517 -11.000 9.576 1.00 83.06 232 ASP A CA 1
ATOM 1821 C C . ASP A 1 232 ? -3.773 -11.462 8.314 1.00 83.06 232 ASP A C 1
ATOM 1823 O O . ASP A 1 232 ? -4.214 -11.180 7.198 1.00 83.06 232 ASP A O 1
ATOM 1827 N N . ALA A 1 233 ? -2.686 -12.224 8.484 1.00 82.94 233 ALA A N 1
ATOM 1828 C CA . ALA A 1 233 ? -1.912 -12.778 7.375 1.00 82.94 233 ALA A CA 1
ATOM 1829 C C . ALA A 1 233 ? -2.743 -13.741 6.506 1.00 82.94 233 ALA A C 1
ATOM 1831 O O . ALA A 1 233 ? -2.750 -13.600 5.285 1.00 82.94 233 ALA A O 1
ATOM 1832 N N . VAL A 1 234 ? -3.509 -14.660 7.109 1.00 87.19 234 VAL A N 1
ATOM 1833 C CA . VAL A 1 234 ? -4.417 -15.577 6.387 1.00 87.19 234 VAL A CA 1
ATOM 1834 C C . VAL A 1 234 ? -5.429 -14.813 5.531 1.00 87.19 234 VAL A C 1
ATOM 1836 O O . VAL A 1 234 ? -5.723 -15.230 4.413 1.00 87.19 234 VAL A O 1
ATOM 1839 N N . LEU A 1 235 ? -5.945 -13.681 6.014 1.00 84.19 235 LEU A N 1
ATOM 1840 C CA . LEU A 1 235 ? -6.898 -12.873 5.254 1.00 84.19 235 LEU A CA 1
ATOM 1841 C C . LEU A 1 235 ? -6.212 -12.123 4.092 1.00 84.19 235 LEU A C 1
ATOM 1843 O O . LEU A 1 235 ? -6.742 -12.115 2.985 1.00 84.19 235 LEU A O 1
ATOM 1847 N N . ARG A 1 236 ? -4.979 -11.617 4.258 1.00 87.06 236 ARG A N 1
ATOM 1848 C CA . ARG A 1 236 ? -4.174 -11.125 3.112 1.00 87.06 236 ARG A CA 1
ATOM 1849 C C . ARG A 1 236 ? -3.872 -12.220 2.087 1.00 87.06 236 ARG A C 1
ATOM 1851 O O . ARG A 1 236 ? -3.938 -11.958 0.891 1.00 87.06 236 ARG A O 1
ATOM 1858 N N . MET A 1 237 ? -3.612 -13.450 2.529 1.00 88.25 237 MET A N 1
ATOM 1859 C CA . MET A 1 237 ? -3.400 -14.576 1.614 1.00 88.25 237 MET A CA 1
ATOM 1860 C C . MET A 1 237 ? -4.657 -14.921 0.801 1.00 88.25 237 MET A C 1
ATOM 1862 O O . MET A 1 237 ? -4.528 -15.224 -0.378 1.00 88.25 237 MET A O 1
ATOM 1866 N N . ARG A 1 238 ? -5.864 -14.817 1.377 1.00 88.62 238 ARG A N 1
ATOM 1867 C CA . ARG A 1 238 ? -7.137 -15.017 0.646 1.00 88.62 238 ARG A CA 1
ATOM 1868 C C . ARG A 1 238 ? -7.404 -13.938 -0.405 1.00 88.62 238 ARG A C 1
ATOM 1870 O O . ARG A 1 238 ? -7.911 -14.241 -1.483 1.00 88.62 238 ARG A O 1
ATOM 1877 N N . GLU A 1 239 ? -7.046 -12.691 -0.114 1.00 89.00 239 GLU A N 1
ATOM 1878 C CA . GLU A 1 239 ? -7.123 -11.593 -1.087 1.00 89.00 239 GLU A CA 1
ATOM 1879 C C . GLU A 1 239 ? -6.161 -11.808 -2.256 1.00 89.00 239 GLU A C 1
ATOM 1881 O O . GLU A 1 239 ? -6.558 -11.664 -3.411 1.00 89.00 239 GLU A O 1
ATOM 1886 N N . LEU A 1 240 ? -4.919 -12.213 -1.969 1.00 91.19 240 LEU A N 1
ATOM 1887 C CA . LEU A 1 240 ? -3.929 -12.551 -2.994 1.00 91.19 240 LEU A CA 1
ATOM 1888 C C . LEU A 1 240 ? -4.354 -13.769 -3.826 1.00 91.19 240 LEU A C 1
ATOM 1890 O O . LEU A 1 240 ? -4.246 -13.730 -5.047 1.00 91.19 240 LEU A O 1
ATOM 1894 N N . ASP A 1 241 ? -4.888 -14.816 -3.199 1.00 93.56 241 ASP A N 1
ATOM 1895 C CA . ASP A 1 241 ? -5.445 -15.985 -3.890 1.00 93.56 241 ASP A CA 1
ATOM 1896 C C . ASP A 1 241 ? -6.586 -15.577 -4.843 1.00 93.56 241 ASP A C 1
ATOM 1898 O O . ASP A 1 241 ? -6.537 -15.861 -6.040 1.00 93.56 241 ASP A O 1
ATOM 1902 N N . THR A 1 242 ? -7.542 -14.771 -4.367 1.00 93.31 242 THR A N 1
ATOM 1903 C CA . THR A 1 242 ? -8.622 -14.204 -5.201 1.00 93.31 242 THR A CA 1
ATOM 1904 C C . THR A 1 242 ? -8.071 -13.376 -6.373 1.00 93.31 242 THR A C 1
ATOM 1906 O O . THR A 1 242 ? -8.559 -13.476 -7.504 1.00 93.31 242 THR A O 1
ATOM 1909 N N . LEU A 1 243 ? -7.029 -12.575 -6.125 1.00 93.19 243 LEU A N 1
ATOM 1910 C CA . LEU A 1 243 ? -6.356 -11.739 -7.121 1.00 93.19 243 LEU A CA 1
ATOM 1911 C C . LEU A 1 243 ? -5.695 -12.584 -8.228 1.00 93.19 243 LEU A C 1
ATOM 1913 O O . LEU A 1 243 ? -5.870 -12.282 -9.413 1.00 93.19 243 LEU A O 1
ATOM 1917 N N . PHE A 1 244 ? -4.979 -13.652 -7.859 1.00 93.31 244 PHE A N 1
ATOM 1918 C CA . PHE A 1 244 ? -4.288 -14.538 -8.801 1.00 93.31 244 PHE A CA 1
ATOM 1919 C C . PHE A 1 244 ? -5.245 -15.472 -9.553 1.00 93.31 244 PHE A C 1
ATOM 1921 O O . PHE A 1 244 ? -5.151 -15.555 -10.777 1.00 93.31 244 PHE A O 1
ATOM 1928 N N . GLN A 1 245 ? -6.252 -16.054 -8.892 1.00 94.69 245 GLN A N 1
ATOM 1929 C CA . GLN A 1 245 ? -7.286 -16.857 -9.566 1.00 94.69 245 GLN A CA 1
ATOM 1930 C C . GLN A 1 245 ? -7.999 -16.077 -10.683 1.00 94.69 245 GLN A C 1
ATOM 1932 O O . GLN A 1 245 ? -8.385 -16.643 -11.710 1.00 94.69 245 GLN A O 1
ATOM 1937 N N . ARG A 1 246 ? -8.192 -14.765 -10.502 1.00 94.56 246 ARG A N 1
ATOM 1938 C CA . ARG A 1 246 ? -8.747 -13.883 -11.540 1.00 94.56 246 ARG A CA 1
ATOM 1939 C C . ARG A 1 246 ? -7.759 -13.606 -12.663 1.00 94.56 246 ARG A C 1
ATOM 1941 O O . ARG A 1 246 ? -8.172 -13.591 -13.820 1.00 94.56 246 ARG A O 1
ATOM 1948 N N . PHE A 1 247 ? -6.477 -13.433 -12.353 1.00 94.75 247 PHE A N 1
ATOM 1949 C CA . PHE A 1 247 ? -5.435 -13.297 -13.370 1.00 94.75 247 PHE A CA 1
ATOM 1950 C C . PHE A 1 247 ? -5.324 -14.553 -14.251 1.00 94.75 247 PHE A C 1
ATOM 1952 O O . PHE A 1 247 ? -5.274 -14.437 -15.477 1.00 94.75 247 PHE A O 1
ATOM 1959 N N . ASP A 1 248 ? -5.401 -15.750 -13.669 1.00 95.06 248 ASP A N 1
ATOM 1960 C CA . ASP A 1 248 ? -5.381 -17.001 -14.435 1.00 95.06 248 ASP A CA 1
ATOM 1961 C C . ASP A 1 248 ? -6.600 -17.124 -15.357 1.00 95.06 248 ASP A C 1
ATOM 1963 O O . ASP A 1 248 ? -6.450 -17.396 -16.553 1.00 95.06 248 ASP A O 1
ATOM 1967 N N . LYS A 1 249 ? -7.802 -16.805 -14.855 1.00 94.25 249 LYS A N 1
ATOM 1968 C CA . LYS A 1 249 ? -9.024 -16.711 -15.678 1.00 94.25 249 LYS A CA 1
ATOM 1969 C C . LYS A 1 249 ? -8.872 -15.684 -16.811 1.00 94.25 249 LYS A C 1
ATOM 1971 O O . LYS A 1 249 ? -9.243 -15.969 -17.948 1.00 94.25 249 LYS A O 1
ATOM 1976 N N . GLN A 1 250 ? -8.267 -14.519 -16.552 1.00 93.12 250 GLN A N 1
ATOM 1977 C CA . GLN A 1 250 ? -7.987 -13.501 -17.579 1.00 93.12 250 GLN A CA 1
ATOM 1978 C C . GLN A 1 250 ? -7.052 -14.017 -18.679 1.00 93.12 250 GLN A C 1
ATOM 1980 O O . GLN A 1 250 ? -7.254 -13.687 -19.850 1.00 93.12 250 GLN A O 1
ATOM 1985 N N . ARG A 1 251 ? -6.044 -14.829 -18.335 1.00 89.06 251 ARG A N 1
ATOM 1986 C CA . ARG A 1 251 ? -5.128 -15.446 -19.310 1.00 89.06 251 ARG A CA 1
ATOM 1987 C C . ARG A 1 251 ? -5.820 -16.524 -20.144 1.00 89.06 251 ARG A C 1
ATOM 1989 O O . ARG A 1 251 ? -5.656 -16.526 -21.365 1.00 89.06 251 ARG A O 1
ATOM 1996 N N . GLN A 1 252 ? -6.633 -17.370 -19.508 1.00 86.75 252 GLN A N 1
ATOM 1997 C CA . GLN A 1 252 ? -7.426 -18.414 -20.170 1.00 86.75 252 GLN A CA 1
ATOM 1998 C C . GLN A 1 252 ? -8.399 -17.811 -21.196 1.00 86.75 252 GLN A C 1
ATOM 2000 O O . GLN A 1 252 ? -8.347 -18.168 -22.372 1.00 86.75 252 GLN A O 1
ATOM 2005 N N . CYS A 1 253 ? -9.199 -16.814 -20.799 1.00 81.12 253 CYS A N 1
ATOM 2006 C CA . CYS A 1 253 ? -10.131 -16.116 -21.697 1.00 81.12 253 CYS A CA 1
ATOM 2007 C C . CYS A 1 253 ? -9.445 -15.371 -22.857 1.00 81.12 253 CYS A C 1
ATOM 2009 O O . CYS A 1 253 ? -10.097 -15.036 -23.843 1.00 81.12 253 CYS A O 1
ATOM 2011 N N . ARG A 1 254 ? -8.137 -15.095 -22.756 1.00 73.75 254 ARG A N 1
ATOM 2012 C CA . ARG A 1 254 ? -7.332 -14.440 -23.802 1.00 73.75 254 ARG A CA 1
ATOM 2013 C C . ARG A 1 254 ? -6.605 -15.417 -24.731 1.00 73.75 254 ARG A C 1
ATOM 2015 O O . ARG A 1 254 ? -5.833 -14.966 -25.572 1.00 73.75 254 ARG A O 1
ATOM 2022 N N . GLY A 1 255 ? -6.811 -16.728 -24.581 1.00 59.62 255 GLY A N 1
ATOM 2023 C CA . GLY A 1 255 ? -6.157 -17.744 -25.413 1.00 59.62 255 GLY A CA 1
ATOM 2024 C C . GLY A 1 255 ? -4.639 -17.836 -25.216 1.00 59.62 255 GLY A C 1
ATOM 2025 O O . GLY A 1 255 ? -3.947 -18.425 -26.044 1.00 59.62 255 GLY A O 1
ATOM 2026 N N . VAL A 1 256 ? -4.100 -17.263 -24.133 1.00 57.38 256 VAL A N 1
ATOM 2027 C CA . VAL A 1 256 ? -2.671 -17.351 -23.812 1.00 57.38 256 VAL A CA 1
ATOM 2028 C C . VAL A 1 256 ? -2.429 -18.695 -23.136 1.00 57.38 256 VAL A C 1
ATOM 2030 O O . VAL A 1 256 ? -2.533 -18.802 -21.912 1.00 57.38 256 VAL A O 1
ATOM 2033 N N . SER A 1 257 ? -2.116 -19.722 -23.930 1.00 44.66 257 SER A N 1
ATOM 2034 C CA . SER A 1 257 ? -1.729 -21.026 -23.396 1.00 44.66 257 SER A CA 1
ATOM 2035 C C . SER A 1 257 ? -0.524 -20.868 -22.468 1.00 44.66 257 SER A C 1
ATOM 2037 O O . SER A 1 257 ? 0.554 -20.409 -22.853 1.00 44.66 257 SER A O 1
ATOM 2039 N N . VAL A 1 258 ? -0.720 -21.230 -21.202 1.00 53.03 258 VAL A N 1
ATOM 2040 C CA . VAL A 1 258 ? 0.390 -21.446 -20.281 1.00 53.03 258 VAL A CA 1
ATOM 2041 C C . VAL A 1 258 ? 1.011 -22.771 -20.708 1.00 53.03 258 VAL A C 1
ATOM 2043 O O . VAL A 1 258 ? 0.357 -23.808 -20.618 1.00 53.03 258 VAL A O 1
ATOM 2046 N N . ALA A 1 259 ? 2.230 -22.737 -21.249 1.00 41.16 259 ALA A N 1
ATOM 2047 C CA . ALA A 1 259 ? 2.994 -23.964 -21.438 1.00 41.16 259 ALA A CA 1
ATOM 2048 C C . ALA A 1 259 ? 3.186 -24.621 -20.058 1.00 41.16 259 ALA A C 1
ATOM 2050 O O . ALA A 1 259 ? 3.438 -23.881 -19.101 1.00 41.16 259 ALA A O 1
ATOM 2051 N N . PRO A 1 260 ? 3.044 -25.952 -19.922 1.00 35.59 260 PRO A N 1
ATOM 2052 C CA . PRO A 1 260 ? 3.259 -26.614 -18.642 1.00 35.59 260 PRO A CA 1
ATOM 2053 C C . PRO A 1 260 ? 4.658 -26.298 -18.112 1.00 35.59 260 PRO A C 1
ATOM 2055 O O . PRO A 1 260 ? 5.623 -26.307 -18.875 1.00 35.59 260 PRO A O 1
ATOM 2058 N N . SER A 1 261 ? 4.762 -26.019 -16.816 1.00 43.69 261 SER A N 1
ATOM 2059 C CA . SER A 1 261 ? 6.044 -26.045 -16.119 1.00 43.69 261 SER A CA 1
ATOM 2060 C C . SER A 1 261 ? 6.534 -27.491 -16.042 1.00 43.69 261 SER A C 1
ATOM 2062 O O . SER A 1 261 ? 5.826 -28.328 -15.474 1.00 43.69 261 SER A O 1
ATOM 2064 N N . GLU A 1 262 ? 7.709 -27.758 -16.610 1.00 35.72 262 GLU A N 1
ATOM 2065 C CA . GLU A 1 262 ? 8.504 -28.969 -16.343 1.00 35.72 262 GLU A CA 1
ATOM 2066 C C . GLU A 1 262 ? 9.161 -28.909 -14.953 1.00 35.72 262 GLU A C 1
ATOM 2068 O O . GLU A 1 262 ? 9.541 -27.789 -14.531 1.00 35.72 262 GLU A O 1
#

pLDDT: mean 73.14, std 25.85, range [23.59, 96.31]

Secondary structure (DSSP, 8-state):
-------------THHHHHHHHHHHHTTSS-TT---S---SS-TTS-----SSS----SSHHHH-EEHHHHT-EEEEEE-S--EEEEE-GGG-SEEEEEE--S-SEEEEEEEEE-TT--TT-EEEEEEE-SPPPTTS-SEEEEEE-SSEEEEEEESS-S-TTTT--SS--EEEEEETTTTEEEEE-----HHHHTS-GGGHHHHHHHHHHHHHHHTTT-PPPTT-----HHHHHHHHHHHHHHHHHHHHHHHHTT---PPP-

Sequence (262 aa):
MRPPGLMQVPGNHAFFRLFSGWQRVVEHRTDAELAGPYCRVLGALWVGHGGSGPGLRRVGFHVLGEFEEGGAAFESWLQIQRPEVKILGAGMVTELRRVRTDVPDLIALHGTIRGPNTVDGATLAVRFRNGPPFKGRPAFVWRIVGEKGEVEVESPSGPYLHSDSYDEPIVIRVHEHGSDGVAEVPWGWETWQEELPVRARNVGEAYERFARWVELGKGEVEGGGRWPTLQDAVLRMRELDTLFQRFDKQRQCRGVSVAPSE

Organism: NCBI:txid1306861